Protein AF-A0A7S4CNY7-F1 (afdb_monomer)

Foldseek 3Di:
DPLVVVLVVLVVVLVVLVVVLVVLVVVLVVLVVVLVVLVVVLVVLVVVLVVLVVVLVVLVVVLVVLVVVLVVLVVVLVVLVVVLVVLVVVLVVLVVVLVVLVVVLVVLVVVCVPDPPNPVSVVVNVVSVVVNVVSVVVNVVSVVVNVVSVVVSVVSVVSVVVSVVSVVVSVVSVVVSVVSVVVSVVSVVVSVVSVVVSVVSVVVSVVSVVVSVVSVVVSVVSVVVVVVVVVVVVVVVVVVD

Secondary structure (DSSP, 8-state):
-HHHHHHHHHHHHHHHHHHHHHHHHHHHHHHHHHHHHHHHHHHHHHHHHHHHHHHHHHHHHHHHHHHHHHHHHHHHHHHHHHHHHHHHHHHHHHHHHHHHHHHHHHHHHHHHTT-S-HHHHHHHHHHHHHHHHHHHHHHHHHHHHHHHHHHHHHHHHHHHHHHHHHHHHHHHHHHHHHHHHHHHHHHHHHHHHHHHHHHHHHHHHHHHHHHHHHHHHHHHHHHHHHHHHHHHHHHHHHHT-

Sequence (241 aa):
SGVGAQIDHQEKRMSELQDALMQQRTAHARNQQRSLELEEERDGLRGEVEALQQELAHQHSGACRQQERCAALEVEAAELQRQREQAVAEMQVLEQELAQAQERVQDLEGLVEVSAQGDEHELAMVELQNDLEQVQDQLRFSCTALTEMEHKMVALTVERDELAAAEEARRALEVKLKAQQEELQVLRGGAEQQEAAASADRQRLEDAEAELAELRVAVKQHQQQAQLLEGERDRATAEMR

pLDDT: mean 86.2, std 6.64, range [58.19, 94.12]

Organism: NCBI:txid73025

Structure (mmCIF, N/CA/C/O backbone):
data_AF-A0A7S4CNY7-F1
#
_entry.id   AF-A0A7S4CNY7-F1
#
loop_
_atom_site.group_PDB
_atom_site.id
_atom_site.type_symbol
_atom_site.label_atom_id
_atom_site.label_alt_id
_atom_site.label_comp_id
_atom_site.label_asym_id
_atom_site.label_entity_id
_atom_site.label_seq_id
_atom_site.pdbx_PDB_ins_code
_atom_site.Cartn_x
_atom_site.Cartn_y
_atom_site.Cartn_z
_atom_site.occupancy
_atom_site.B_iso_or_equiv
_atom_site.auth_seq_id
_atom_site.auth_comp_id
_atom_site.auth_asym_id
_atom_site.auth_atom_id
_atom_site.pdbx_PDB_model_num
ATOM 1 N N . SER A 1 1 ? 48.334 10.843 -64.109 1.00 58.31 1 SER A N 1
ATOM 2 C CA . SER A 1 1 ? 48.501 11.342 -62.725 1.00 58.31 1 SER A CA 1
ATOM 3 C C . SER A 1 1 ? 47.193 11.450 -61.934 1.00 58.31 1 SER A C 1
ATOM 5 O O . SER A 1 1 ? 47.275 11.418 -60.719 1.00 58.31 1 SER A O 1
ATOM 7 N N . GLY A 1 2 ? 46.001 11.523 -62.552 1.00 71.62 2 GLY A N 1
ATOM 8 C CA . GLY A 1 2 ? 44.729 11.658 -61.811 1.00 71.62 2 GLY A CA 1
ATOM 9 C C . GLY A 1 2 ? 44.209 10.401 -61.087 1.00 71.62 2 GLY A C 1
ATOM 10 O O . GLY A 1 2 ? 43.675 10.526 -59.994 1.00 71.62 2 GLY A O 1
ATOM 11 N N . VAL A 1 3 ? 44.402 9.198 -61.650 1.00 74.50 3 VAL A N 1
ATOM 12 C CA . VAL A 1 3 ? 43.811 7.949 -61.111 1.00 74.50 3 VAL A CA 1
ATOM 13 C C . VAL A 1 3 ? 44.464 7.498 -59.794 1.00 74.50 3 VAL A C 1
ATOM 15 O O . VAL A 1 3 ? 43.762 7.080 -58.883 1.00 74.50 3 VAL A O 1
ATOM 18 N N . GLY A 1 4 ? 45.787 7.650 -59.644 1.00 79.12 4 GLY A N 1
ATOM 19 C CA . GLY A 1 4 ? 46.490 7.296 -58.399 1.00 79.12 4 GLY A CA 1
ATOM 20 C C . GLY A 1 4 ? 46.042 8.139 -57.201 1.00 79.12 4 GLY A C 1
ATOM 21 O O . GLY A 1 4 ? 45.694 7.595 -56.163 1.00 79.12 4 GLY A O 1
ATOM 22 N N . ALA A 1 5 ? 45.911 9.458 -57.384 1.00 82.88 5 ALA A N 1
ATOM 23 C CA . ALA A 1 5 ? 45.419 10.351 -56.333 1.00 82.88 5 ALA A CA 1
ATOM 24 C C . ALA A 1 5 ? 43.958 10.061 -55.926 1.00 82.88 5 ALA A C 1
ATOM 26 O O . ALA A 1 5 ? 43.577 10.305 -54.783 1.00 82.88 5 ALA A O 1
ATOM 27 N N . GLN A 1 6 ? 43.135 9.544 -56.848 1.00 82.19 6 GLN A N 1
ATOM 28 C CA . GLN A 1 6 ? 41.764 9.116 -56.551 1.00 82.19 6 GLN A CA 1
ATOM 29 C C . GLN A 1 6 ? 41.728 7.815 -55.739 1.00 82.19 6 GLN A C 1
ATOM 31 O O . GLN A 1 6 ? 40.935 7.728 -54.803 1.00 82.19 6 GLN A O 1
ATOM 36 N N . ILE A 1 7 ? 42.595 6.846 -56.056 1.00 84.38 7 ILE A N 1
ATOM 37 C CA . ILE A 1 7 ? 42.735 5.599 -55.289 1.00 84.38 7 ILE A CA 1
ATOM 38 C C . ILE A 1 7 ? 43.213 5.911 -53.865 1.00 84.38 7 ILE A C 1
ATOM 40 O O . ILE A 1 7 ? 42.540 5.520 -52.916 1.00 84.38 7 ILE A O 1
ATOM 44 N N . ASP A 1 8 ? 44.274 6.710 -53.705 1.00 87.06 8 ASP A N 1
ATOM 45 C CA . ASP A 1 8 ? 44.810 7.086 -52.386 1.00 87.06 8 ASP A CA 1
ATOM 46 C C . ASP A 1 8 ? 43.761 7.812 -51.521 1.00 87.06 8 ASP A C 1
ATOM 48 O O . ASP A 1 8 ? 43.638 7.579 -50.315 1.00 87.06 8 ASP A O 1
ATOM 52 N N . HIS A 1 9 ? 42.960 8.692 -52.135 1.00 88.62 9 HIS A N 1
ATOM 53 C CA . HIS A 1 9 ? 41.878 9.391 -51.443 1.00 88.62 9 HIS A CA 1
ATOM 54 C C . HIS A 1 9 ? 40.759 8.437 -50.997 1.00 88.62 9 HIS A C 1
ATOM 56 O O . HIS A 1 9 ? 40.268 8.548 -49.870 1.00 88.62 9 HIS A O 1
ATOM 62 N N . GLN A 1 10 ? 40.363 7.491 -51.853 1.00 86.50 10 GLN A N 1
ATOM 63 C CA . GLN A 1 10 ? 39.346 6.493 -51.521 1.00 86.50 10 GLN A CA 1
ATOM 64 C C . GLN A 1 10 ? 39.837 5.496 -50.463 1.00 86.50 10 GLN A C 1
ATOM 66 O O . GLN A 1 10 ? 39.070 5.141 -49.572 1.00 86.50 10 GLN A O 1
ATOM 71 N N . GLU A 1 11 ? 41.105 5.084 -50.499 1.00 88.50 11 GLU A N 1
ATOM 72 C CA . GLU A 1 11 ? 41.715 4.213 -49.486 1.00 88.50 11 GLU A CA 1
ATOM 73 C C . GLU A 1 11 ? 41.791 4.889 -48.117 1.00 88.50 11 GLU A C 1
ATOM 75 O O . GLU A 1 11 ? 41.423 4.280 -47.109 1.00 88.50 11 GLU A O 1
ATOM 80 N N . LYS A 1 12 ? 42.153 6.176 -48.078 1.00 91.38 12 LYS A N 1
ATOM 81 C CA . LYS A 1 12 ? 42.104 6.966 -46.845 1.00 91.38 12 LYS A CA 1
ATOM 82 C C . LYS A 1 12 ? 40.680 7.059 -46.286 1.00 91.38 12 LYS A C 1
ATOM 84 O O . LYS A 1 12 ? 40.478 6.788 -45.104 1.00 91.38 12 LYS A O 1
ATOM 89 N N . ARG A 1 13 ? 39.690 7.361 -47.135 1.00 90.94 13 ARG A N 1
ATOM 90 C CA . ARG A 1 13 ? 38.271 7.405 -46.735 1.00 90.94 13 ARG A CA 1
ATOM 91 C C . ARG A 1 13 ? 37.773 6.043 -46.239 1.00 90.94 13 ARG A C 1
ATOM 93 O O . ARG A 1 13 ? 37.048 5.990 -45.254 1.00 90.94 13 ARG A O 1
ATOM 100 N N . MET A 1 14 ? 38.184 4.939 -46.869 1.00 89.50 14 MET A N 1
ATOM 101 C CA . MET A 1 14 ? 37.864 3.588 -46.391 1.00 89.50 14 MET A CA 1
ATOM 102 C C . MET A 1 14 ? 38.467 3.303 -45.013 1.00 89.50 14 MET A C 1
ATOM 104 O O . MET A 1 14 ? 37.794 2.677 -44.201 1.00 89.50 14 MET A O 1
ATOM 108 N N . SER A 1 15 ? 39.703 3.733 -44.741 1.00 91.62 15 SER A N 1
ATOM 109 C CA . SER A 1 15 ? 40.330 3.564 -43.421 1.00 91.62 15 SER A CA 1
ATOM 110 C C . SER A 1 15 ? 39.585 4.354 -42.344 1.00 91.62 15 SER A C 1
ATOM 112 O O . SER A 1 15 ? 39.240 3.797 -41.308 1.00 91.62 15 SER A O 1
ATOM 114 N N . GLU A 1 16 ? 39.275 5.625 -42.613 1.00 91.12 16 GLU A N 1
ATOM 115 C CA . GLU A 1 16 ? 38.519 6.486 -41.692 1.00 91.12 16 GLU A CA 1
ATOM 116 C C . GLU A 1 16 ? 37.118 5.916 -41.410 1.00 91.12 16 GLU A C 1
ATOM 118 O O . GLU A 1 16 ? 36.673 5.889 -40.261 1.00 91.12 16 GLU A O 1
ATOM 123 N N . LEU A 1 17 ? 36.445 5.384 -42.438 1.00 90.62 17 LEU A N 1
ATOM 124 C CA . LEU A 1 17 ? 35.164 4.695 -42.280 1.00 90.62 17 LEU A CA 1
ATOM 125 C C . LEU A 1 17 ? 35.296 3.390 -41.490 1.00 90.62 17 LEU A C 1
ATOM 127 O O . LEU A 1 17 ? 34.437 3.118 -40.662 1.00 90.62 17 LEU A O 1
ATOM 131 N N . GLN A 1 18 ? 36.350 2.591 -41.690 1.00 91.12 18 GLN A N 1
ATOM 132 C CA . GLN A 1 18 ? 36.574 1.363 -40.910 1.00 91.12 18 GLN A CA 1
ATOM 133 C C . GLN A 1 18 ? 36.750 1.660 -39.418 1.00 91.12 18 GLN A C 1
ATOM 135 O O . GLN A 1 18 ? 36.143 0.977 -38.588 1.00 91.12 18 GLN A O 1
ATOM 140 N N . ASP A 1 19 ? 37.516 2.698 -39.082 1.00 91.75 19 ASP A N 1
ATOM 141 C CA . ASP A 1 19 ? 37.715 3.132 -37.698 1.00 91.75 19 ASP A CA 1
ATOM 142 C C . ASP A 1 19 ? 36.402 3.631 -37.078 1.00 91.75 19 ASP A C 1
ATOM 144 O O . ASP A 1 19 ? 36.038 3.225 -35.969 1.00 91.75 19 ASP A O 1
ATOM 148 N N . ALA A 1 20 ? 35.640 4.451 -37.811 1.00 88.12 20 ALA A N 1
ATOM 149 C CA . ALA A 1 20 ? 34.328 4.928 -37.373 1.00 88.12 20 ALA A CA 1
ATOM 150 C C . ALA A 1 20 ? 33.336 3.771 -37.147 1.00 88.12 20 ALA A C 1
ATOM 152 O O . ALA A 1 20 ? 32.597 3.761 -36.161 1.00 88.12 20 ALA A O 1
ATOM 153 N N . LEU A 1 21 ? 33.358 2.758 -38.015 1.00 90.75 21 LEU A N 1
ATOM 154 C CA . LEU A 1 21 ? 32.489 1.582 -37.939 1.00 90.75 21 LEU A CA 1
ATOM 155 C C . LEU A 1 21 ? 32.853 0.687 -36.748 1.00 90.75 21 LEU A C 1
ATOM 157 O O . LEU A 1 21 ? 31.974 0.174 -36.057 1.00 90.75 21 LEU A O 1
ATOM 161 N N . MET A 1 22 ? 34.145 0.545 -36.441 1.00 92.00 22 MET A N 1
ATOM 162 C CA . MET A 1 22 ? 34.606 -0.154 -35.239 1.00 92.00 22 MET A CA 1
ATOM 163 C C . MET A 1 22 ? 34.161 0.566 -33.956 1.00 92.00 22 MET A C 1
ATOM 165 O O . MET A 1 22 ? 33.689 -0.078 -33.010 1.00 92.00 22 MET A O 1
ATOM 169 N N . GLN A 1 23 ? 34.266 1.897 -33.925 1.00 89.94 23 GLN A N 1
ATOM 170 C CA . GLN A 1 23 ? 33.795 2.710 -32.800 1.00 89.94 23 GLN A CA 1
ATOM 171 C C . GLN A 1 23 ? 32.276 2.591 -32.617 1.00 89.94 23 GLN A C 1
ATOM 173 O O . GLN A 1 23 ? 31.817 2.333 -31.503 1.00 89.94 23 GLN A O 1
ATOM 178 N N . GLN A 1 24 ? 31.507 2.683 -33.706 1.00 88.38 24 GLN A N 1
ATOM 179 C CA . GLN A 1 24 ? 30.053 2.489 -33.715 1.00 88.38 24 GLN A CA 1
ATOM 180 C C . GLN A 1 24 ? 29.650 1.089 -33.225 1.00 88.38 24 GLN A C 1
ATOM 182 O O . GLN A 1 24 ? 28.784 0.974 -32.363 1.00 88.38 24 GLN A O 1
ATOM 187 N N . ARG A 1 25 ? 30.320 0.016 -33.674 1.00 90.12 25 ARG A N 1
ATOM 188 C CA . ARG A 1 25 ? 30.052 -1.357 -33.193 1.00 90.12 25 ARG A CA 1
ATOM 189 C C . ARG A 1 25 ? 30.297 -1.505 -31.694 1.00 90.12 25 ARG A C 1
ATOM 191 O O . ARG A 1 25 ? 29.523 -2.158 -31.000 1.00 90.12 25 ARG A O 1
ATOM 198 N N . THR A 1 26 ? 31.356 -0.876 -31.190 1.00 90.88 26 THR A N 1
ATOM 199 C CA . THR A 1 26 ? 31.678 -0.889 -29.757 1.00 90.88 26 THR A CA 1
ATOM 200 C C . THR A 1 26 ? 30.624 -0.133 -28.947 1.00 90.88 26 THR A C 1
ATOM 202 O O . THR A 1 26 ? 30.212 -0.600 -27.886 1.00 90.88 26 THR A O 1
ATOM 205 N N . ALA A 1 27 ? 30.159 1.017 -29.444 1.00 86.44 27 ALA A N 1
ATOM 206 C CA . ALA A 1 27 ? 29.073 1.771 -28.824 1.00 86.44 27 ALA A CA 1
ATOM 207 C C . ALA A 1 27 ? 27.754 0.979 -28.834 1.00 86.44 27 ALA A C 1
ATOM 209 O O . ALA A 1 27 ? 27.105 0.868 -27.797 1.00 86.44 27 ALA A O 1
ATOM 210 N N . HIS A 1 28 ? 27.415 0.341 -29.958 1.00 85.81 28 HIS A N 1
ATOM 211 C CA . HIS A 1 28 ? 26.221 -0.491 -30.081 1.00 85.81 28 HIS A CA 1
ATOM 212 C C . HIS A 1 28 ? 26.232 -1.671 -29.100 1.00 85.81 28 HIS A C 1
ATOM 214 O O . HIS A 1 28 ? 25.239 -1.903 -28.417 1.00 85.81 28 HIS A O 1
ATOM 220 N N . ALA A 1 29 ? 27.363 -2.370 -28.958 1.00 88.25 29 ALA A N 1
ATOM 221 C CA . ALA A 1 29 ? 27.502 -3.462 -27.995 1.00 88.25 29 ALA A CA 1
ATOM 222 C C . ALA A 1 29 ? 27.303 -2.992 -26.541 1.00 88.25 29 ALA A C 1
ATOM 224 O O . ALA A 1 29 ? 26.617 -3.655 -25.766 1.00 88.25 29 ALA A O 1
ATOM 225 N N . ARG A 1 30 ? 27.843 -1.819 -26.175 1.00 89.31 30 ARG A N 1
ATOM 226 C CA . ARG A 1 30 ? 27.610 -1.215 -24.849 1.00 89.31 30 ARG A CA 1
ATOM 227 C C . ARG A 1 30 ? 26.139 -0.860 -24.641 1.00 89.31 30 ARG A C 1
ATOM 229 O O . ARG A 1 30 ? 25.598 -1.121 -23.571 1.00 89.31 30 ARG A O 1
ATOM 236 N N . ASN A 1 31 ? 25.491 -0.299 -25.661 1.00 85.25 31 ASN A N 1
ATOM 237 C CA . ASN A 1 31 ? 24.080 0.069 -25.591 1.00 85.25 31 ASN A CA 1
ATOM 238 C C . ASN A 1 31 ? 23.170 -1.158 -25.455 1.00 85.25 31 ASN A C 1
ATOM 240 O O . ASN A 1 31 ? 22.225 -1.110 -24.671 1.00 85.25 31 ASN A O 1
ATOM 244 N N . GLN A 1 32 ? 23.484 -2.254 -26.151 1.00 86.44 32 GLN A N 1
ATOM 245 C CA . GLN A 1 32 ? 22.790 -3.537 -26.005 1.00 86.44 32 GLN A CA 1
ATOM 246 C C . GLN A 1 32 ? 22.945 -4.115 -24.598 1.00 86.44 32 GLN A C 1
ATOM 248 O O . GLN A 1 32 ? 21.954 -4.514 -23.997 1.00 86.44 32 GLN A O 1
ATOM 253 N N . GLN A 1 33 ? 24.165 -4.123 -24.053 1.00 90.12 33 GLN A N 1
ATOM 254 C CA . GLN A 1 33 ? 24.398 -4.600 -22.691 1.00 90.12 33 GLN A CA 1
ATOM 255 C C . GLN A 1 33 ? 23.593 -3.782 -21.673 1.00 90.12 33 GLN A C 1
ATOM 257 O O . GLN A 1 33 ? 22.915 -4.355 -20.826 1.00 90.12 33 GLN A O 1
ATOM 262 N N . ARG A 1 34 ? 23.593 -2.448 -21.802 1.00 87.69 34 ARG A N 1
ATOM 263 C CA . ARG A 1 34 ? 22.807 -1.578 -20.921 1.00 87.69 34 ARG A CA 1
ATOM 264 C C . ARG A 1 34 ? 21.300 -1.817 -21.045 1.00 87.69 34 ARG A C 1
ATOM 266 O O . ARG A 1 34 ? 20.591 -1.701 -20.054 1.00 87.69 34 ARG A O 1
ATOM 273 N N . SER A 1 35 ? 20.812 -2.149 -22.241 1.00 85.12 35 SER A N 1
ATOM 274 C CA . SER A 1 35 ? 19.405 -2.508 -22.456 1.00 85.12 35 SER A CA 1
ATOM 275 C C . SER A 1 35 ? 19.019 -3.767 -21.682 1.00 85.12 35 SER A C 1
ATOM 277 O O . SER A 1 35 ? 17.973 -3.775 -21.045 1.00 85.12 35 SER A O 1
ATOM 279 N N . LEU A 1 36 ? 19.872 -4.796 -21.693 1.00 88.88 36 LEU A N 1
ATOM 280 C CA . LEU A 1 36 ? 19.637 -6.034 -20.942 1.00 88.88 36 LEU A CA 1
ATOM 281 C C . LEU A 1 36 ? 19.627 -5.782 -19.427 1.00 88.88 36 LEU A C 1
ATOM 283 O O . LEU A 1 36 ? 18.734 -6.257 -18.739 1.00 88.88 36 LEU A O 1
ATOM 287 N N . GLU A 1 37 ? 20.567 -4.979 -18.916 1.00 90.00 37 GLU A N 1
ATOM 288 C CA . GLU A 1 37 ? 20.600 -4.592 -17.494 1.00 90.00 37 GLU A CA 1
ATOM 289 C C . GLU A 1 37 ? 19.307 -3.872 -17.068 1.00 90.00 37 GLU A C 1
ATOM 291 O O . GLU A 1 37 ? 18.726 -4.188 -16.033 1.00 90.00 37 GLU A O 1
ATOM 296 N N . LEU A 1 38 ? 18.818 -2.933 -17.887 1.00 85.12 38 LEU A N 1
ATOM 297 C CA . LEU A 1 38 ? 17.567 -2.214 -17.619 1.00 85.12 38 LEU A CA 1
ATOM 298 C C . LEU A 1 38 ? 16.332 -3.126 -17.695 1.00 85.12 38 LEU A C 1
ATOM 300 O O . LEU A 1 38 ? 15.357 -2.891 -16.983 1.00 85.12 38 LEU A O 1
ATOM 304 N N . GLU A 1 39 ? 16.344 -4.146 -18.556 1.00 88.06 39 GLU A N 1
ATOM 305 C CA . GLU A 1 39 ? 15.277 -5.151 -18.618 1.00 88.06 39 GLU A CA 1
ATOM 306 C C . GLU A 1 39 ? 15.238 -6.008 -17.353 1.00 88.06 39 GLU A C 1
ATOM 308 O O . GLU A 1 39 ? 14.157 -6.199 -16.796 1.00 88.06 39 GLU A O 1
ATOM 313 N N . GLU A 1 40 ? 16.395 -6.459 -16.864 1.00 91.06 40 GLU A N 1
ATOM 314 C CA . GLU A 1 40 ? 16.496 -7.205 -15.606 1.00 91.06 40 GLU A CA 1
ATOM 315 C C . GLU A 1 40 ? 16.024 -6.362 -14.409 1.00 91.06 40 GLU A C 1
ATOM 317 O O . GLU A 1 40 ? 15.212 -6.833 -13.609 1.00 91.06 40 GLU A O 1
ATOM 322 N N . GLU A 1 41 ? 16.461 -5.099 -14.314 1.00 91.25 41 GLU A N 1
ATOM 323 C CA . GLU A 1 41 ? 16.005 -4.155 -13.280 1.00 91.25 41 GLU A CA 1
ATOM 324 C C . GLU A 1 41 ? 14.481 -3.938 -13.348 1.00 91.25 41 GLU A C 1
ATOM 326 O O . GLU A 1 41 ? 13.785 -4.012 -12.331 1.00 91.25 41 GLU A O 1
ATOM 331 N N . ARG A 1 42 ? 13.930 -3.729 -14.552 1.00 86.69 42 ARG A N 1
ATOM 332 C CA . ARG A 1 42 ? 12.486 -3.547 -14.769 1.00 86.69 42 ARG A CA 1
ATOM 333 C C . ARG A 1 42 ? 11.688 -4.781 -14.359 1.00 86.69 42 ARG A C 1
ATOM 335 O O . ARG A 1 42 ? 10.625 -4.642 -13.754 1.00 86.69 42 ARG A O 1
ATOM 342 N N . ASP A 1 43 ? 12.150 -5.970 -14.726 1.00 91.62 43 ASP A N 1
ATOM 343 C CA . ASP A 1 43 ? 11.444 -7.215 -14.437 1.00 91.62 43 ASP A CA 1
ATOM 344 C C . ASP A 1 43 ? 11.481 -7.528 -12.930 1.00 91.62 43 ASP A C 1
ATOM 346 O O . ASP A 1 43 ? 10.458 -7.926 -12.365 1.00 91.62 43 ASP A O 1
ATOM 350 N N . GLY A 1 44 ? 12.604 -7.244 -12.258 1.00 92.44 44 GLY A N 1
ATOM 351 C CA . GLY A 1 44 ? 12.720 -7.318 -10.799 1.00 92.44 44 GLY A CA 1
ATOM 352 C C . GLY A 1 44 ? 11.733 -6.390 -10.088 1.00 92.44 44 GLY A C 1
ATOM 353 O O . GLY A 1 44 ? 10.915 -6.844 -9.286 1.00 92.44 44 GLY A O 1
ATOM 354 N N . LEU A 1 45 ? 11.728 -5.106 -10.452 1.00 88.19 45 LEU A N 1
ATOM 355 C CA . LEU A 1 45 ? 10.812 -4.122 -9.873 1.00 88.19 45 LEU A CA 1
ATOM 356 C C . LEU A 1 45 ? 9.340 -4.402 -10.191 1.00 88.19 45 LEU A C 1
ATOM 358 O O . LEU A 1 45 ? 8.466 -4.163 -9.357 1.00 88.19 45 LEU A O 1
ATOM 362 N N . ARG A 1 46 ? 9.033 -4.937 -11.378 1.00 91.88 46 ARG A N 1
ATOM 363 C CA . ARG A 1 46 ? 7.676 -5.395 -11.701 1.00 91.88 46 ARG A CA 1
ATOM 364 C C . ARG A 1 46 ? 7.241 -6.488 -10.724 1.00 91.88 46 ARG A C 1
ATOM 366 O O . ARG A 1 46 ? 6.124 -6.414 -10.218 1.00 91.88 46 ARG A O 1
ATOM 373 N N . GLY A 1 47 ? 8.114 -7.454 -10.440 1.00 93.44 47 GLY A N 1
ATOM 374 C CA . GLY A 1 47 ? 7.855 -8.494 -9.445 1.00 93.44 47 GLY A CA 1
ATOM 375 C C . GLY A 1 47 ? 7.605 -7.921 -8.046 1.00 93.44 47 GLY A C 1
ATOM 376 O O . GLY A 1 47 ? 6.654 -8.325 -7.378 1.00 93.44 47 GLY A O 1
ATOM 377 N N . GLU A 1 48 ? 8.397 -6.932 -7.622 1.00 91.06 48 GLU A N 1
ATOM 378 C CA . GLU A 1 48 ? 8.188 -6.233 -6.345 1.00 91.06 48 GLU A CA 1
ATOM 379 C C . GLU A 1 48 ? 6.847 -5.489 -6.299 1.00 91.06 48 GLU A C 1
ATOM 381 O O . GLU A 1 48 ? 6.127 -5.568 -5.302 1.00 91.06 48 GLU A O 1
ATOM 386 N N . VAL A 1 49 ? 6.467 -4.805 -7.382 1.00 91.19 49 VAL A N 1
ATOM 387 C CA . VAL A 1 49 ? 5.172 -4.118 -7.483 1.00 91.19 49 VAL A CA 1
ATOM 388 C C . VAL A 1 49 ? 4.009 -5.102 -7.447 1.00 91.19 49 VAL A C 1
ATOM 390 O O . VAL A 1 49 ? 3.028 -4.842 -6.753 1.00 91.19 49 VAL A O 1
ATOM 393 N N . GLU A 1 50 ? 4.103 -6.234 -8.143 1.00 93.12 50 GLU A N 1
ATOM 394 C CA . GLU A 1 50 ? 3.081 -7.285 -8.097 1.00 93.12 50 GLU A CA 1
ATOM 395 C C . GLU A 1 50 ? 2.938 -7.864 -6.681 1.00 93.12 50 GLU A C 1
ATOM 397 O O . GLU A 1 50 ? 1.816 -8.021 -6.191 1.00 93.12 50 GLU A O 1
ATOM 402 N N . ALA A 1 51 ? 4.053 -8.113 -5.988 1.00 92.81 51 ALA A N 1
ATOM 403 C CA . ALA A 1 51 ? 4.046 -8.577 -4.603 1.00 92.81 51 ALA A CA 1
ATOM 404 C C . ALA A 1 51 ? 3.410 -7.544 -3.656 1.00 92.81 51 ALA A C 1
ATOM 406 O O . ALA A 1 51 ? 2.515 -7.885 -2.880 1.00 92.81 51 ALA A O 1
ATOM 407 N N . LEU A 1 52 ? 3.796 -6.268 -3.768 1.00 88.81 52 LEU A N 1
ATOM 408 C CA . LEU A 1 52 ? 3.215 -5.180 -2.979 1.00 88.81 52 LEU A CA 1
ATOM 409 C C . LEU A 1 52 ? 1.723 -4.990 -3.271 1.00 88.81 52 LEU A C 1
ATOM 411 O O . LEU A 1 52 ? 0.956 -4.733 -2.350 1.00 88.81 52 LEU A O 1
ATOM 415 N N . GLN A 1 53 ? 1.277 -5.139 -4.521 1.00 91.06 53 GLN A N 1
ATOM 416 C CA . GLN A 1 53 ? -0.145 -5.078 -4.876 1.00 91.06 53 GLN A CA 1
ATOM 417 C C . GLN A 1 53 ? -0.944 -6.223 -4.251 1.00 91.06 53 GLN A C 1
ATOM 419 O O . GLN A 1 53 ? -2.054 -5.996 -3.768 1.00 91.06 53 GLN A O 1
ATOM 424 N N . GLN A 1 54 ? -0.394 -7.440 -4.238 1.00 92.81 54 GLN A N 1
ATOM 425 C CA . GLN A 1 54 ? -1.024 -8.586 -3.581 1.00 92.81 54 GLN A CA 1
ATOM 426 C C . GLN A 1 54 ? -1.114 -8.379 -2.068 1.00 92.81 54 GLN A C 1
ATOM 428 O O . GLN A 1 54 ? -2.176 -8.596 -1.480 1.00 92.81 54 GLN A O 1
ATOM 433 N N . GLU A 1 55 ? -0.033 -7.907 -1.445 1.00 90.62 55 GLU A N 1
ATOM 434 C CA . GLU A 1 55 ? -0.013 -7.587 -0.020 1.00 90.62 55 GLU A CA 1
ATOM 435 C C . GLU A 1 55 ? -1.013 -6.471 0.307 1.00 90.62 55 GLU A C 1
ATOM 437 O O . GLU A 1 55 ? -1.805 -6.604 1.239 1.00 90.62 55 GLU A O 1
ATOM 442 N N . LEU A 1 56 ? -1.073 -5.417 -0.511 1.00 86.75 56 LEU A N 1
ATOM 443 C CA . LEU A 1 56 ? -2.031 -4.326 -0.351 1.00 86.75 56 LEU A CA 1
ATOM 444 C C . LEU A 1 56 ? -3.479 -4.804 -0.493 1.00 86.75 56 LEU A C 1
ATOM 446 O O . LEU A 1 56 ? -4.334 -4.398 0.288 1.00 86.75 56 LEU A O 1
ATOM 450 N N . ALA A 1 57 ? -3.768 -5.672 -1.464 1.00 88.12 57 ALA A N 1
ATOM 451 C CA . ALA A 1 57 ? -5.099 -6.242 -1.652 1.00 88.12 57 ALA A CA 1
ATOM 452 C C . ALA A 1 57 ? -5.509 -7.100 -0.447 1.00 88.12 57 ALA A C 1
ATOM 454 O O . ALA A 1 57 ? -6.641 -6.997 0.037 1.00 88.12 57 ALA A O 1
ATOM 455 N N . HIS A 1 58 ? -4.575 -7.896 0.080 1.00 88.12 58 HIS A N 1
ATOM 456 C CA . HIS A 1 58 ? -4.790 -8.664 1.299 1.00 88.12 58 HIS A CA 1
ATOM 457 C C . HIS A 1 58 ? -5.085 -7.739 2.488 1.00 88.12 58 HIS A C 1
ATOM 459 O O . HIS A 1 58 ? -6.118 -7.893 3.143 1.00 88.12 58 HIS A O 1
ATOM 465 N N . GLN A 1 59 ? -4.258 -6.711 2.693 1.00 83.00 59 GLN A N 1
ATOM 466 C CA . GLN A 1 59 ? -4.434 -5.706 3.744 1.00 83.00 59 GLN A CA 1
ATOM 467 C C . GLN A 1 59 ? -5.730 -4.905 3.587 1.00 83.00 59 GLN A C 1
ATOM 469 O O . GLN A 1 59 ? -6.384 -4.608 4.577 1.00 83.00 59 GLN A O 1
ATOM 474 N N . HIS A 1 60 ? -6.156 -4.580 2.366 1.00 82.31 60 HIS A N 1
ATOM 475 C CA . HIS A 1 60 ? -7.408 -3.864 2.121 1.00 82.31 60 HIS A CA 1
ATOM 476 C C . HIS A 1 60 ? -8.627 -4.723 2.473 1.00 82.31 60 HIS A C 1
ATOM 478 O O . HIS A 1 60 ? -9.547 -4.256 3.140 1.00 82.31 60 HIS A O 1
ATOM 484 N N . SER A 1 61 ? -8.604 -6.007 2.099 1.00 83.56 61 SER A N 1
ATOM 485 C CA . SER A 1 61 ? -9.647 -6.953 2.505 1.00 83.56 61 SER A CA 1
ATOM 486 C C . SER A 1 61 ? -9.698 -7.143 4.028 1.00 83.56 61 SER A C 1
ATOM 488 O O . SER A 1 61 ? -10.784 -7.269 4.596 1.00 83.56 61 SER A O 1
ATOM 490 N N . GLY A 1 62 ? -8.535 -7.107 4.692 1.00 79.62 62 GLY A N 1
ATOM 491 C CA . GLY A 1 62 ? -8.418 -7.079 6.148 1.00 79.62 62 GLY A CA 1
ATOM 492 C C . GLY A 1 62 ? -8.995 -5.796 6.747 1.00 79.62 62 GLY A C 1
ATOM 493 O O . GLY A 1 62 ? -9.822 -5.872 7.650 1.00 79.62 62 GLY A O 1
ATOM 494 N N . ALA A 1 63 ? -8.652 -4.638 6.179 1.00 78.19 63 ALA A N 1
ATOM 495 C CA . ALA A 1 63 ? -9.101 -3.323 6.622 1.00 78.19 63 ALA A CA 1
ATOM 496 C C . ALA A 1 63 ? -10.623 -3.159 6.542 1.00 78.19 63 ALA A C 1
ATOM 498 O O . ALA A 1 63 ? -11.206 -2.625 7.475 1.00 78.19 63 ALA A O 1
ATOM 499 N N . CYS A 1 64 ? -11.293 -3.662 5.496 1.00 79.94 64 CYS A N 1
ATOM 500 C CA . CYS A 1 64 ? -12.761 -3.635 5.438 1.00 79.94 64 CYS A CA 1
ATOM 501 C C . CYS A 1 64 ? -13.392 -4.398 6.612 1.00 79.94 64 CYS A C 1
ATOM 503 O O . CYS A 1 64 ? -14.274 -3.874 7.288 1.00 79.94 64 CYS A O 1
ATOM 505 N N . ARG A 1 65 ? -12.897 -5.608 6.906 1.00 80.50 65 ARG A N 1
ATOM 506 C CA . ARG A 1 65 ? -13.378 -6.407 8.048 1.00 80.50 65 ARG A CA 1
ATOM 507 C C . ARG A 1 65 ? -13.047 -5.743 9.382 1.00 80.50 65 ARG A C 1
ATOM 509 O O . ARG A 1 65 ? -13.836 -5.799 10.318 1.00 80.50 65 ARG A O 1
ATOM 516 N N . GLN A 1 66 ? -11.874 -5.124 9.476 1.00 77.25 66 GLN A N 1
ATOM 517 C CA . GLN A 1 66 ? -11.444 -4.400 10.666 1.00 77.25 66 GLN A CA 1
ATOM 518 C C . GLN A 1 66 ? -12.245 -3.118 10.890 1.00 77.25 66 GLN A C 1
ATOM 520 O O . GLN A 1 66 ? -12.569 -2.826 12.030 1.00 77.25 66 GLN A O 1
ATOM 525 N N . GLN A 1 67 ? -12.647 -2.407 9.839 1.00 81.19 67 GLN A N 1
ATOM 526 C CA . GLN A 1 67 ? -13.504 -1.229 9.942 1.00 81.19 67 GLN A CA 1
ATOM 527 C C . GLN A 1 67 ? -14.909 -1.592 10.443 1.00 81.19 67 GLN A C 1
ATOM 529 O O . GLN A 1 67 ? -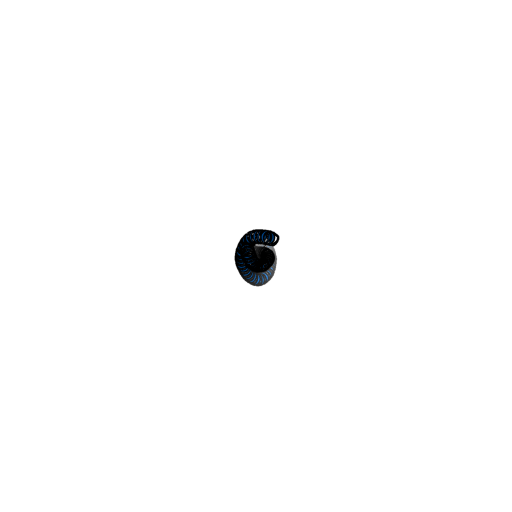15.447 -0.914 11.316 1.00 81.19 67 GLN A O 1
ATOM 534 N N . GLU A 1 68 ? -15.488 -2.681 9.929 1.00 83.19 68 GLU A N 1
ATOM 535 C CA . GLU A 1 68 ? -16.750 -3.229 10.444 1.00 83.19 68 GLU A CA 1
ATOM 536 C C . GLU A 1 68 ? -16.623 -3.614 11.925 1.00 83.19 68 GLU A C 1
ATOM 538 O O . GLU A 1 68 ? -17.511 -3.318 12.726 1.00 83.19 68 GLU A O 1
ATOM 543 N N . ARG A 1 69 ? -15.485 -4.212 12.301 1.00 82.62 69 ARG A N 1
ATOM 544 C CA . ARG A 1 69 ? -15.168 -4.559 13.688 1.00 82.62 69 ARG A CA 1
ATOM 545 C C . ARG A 1 69 ? -15.025 -3.311 14.566 1.00 82.62 69 ARG A C 1
ATOM 547 O O . ARG A 1 69 ? -15.690 -3.261 15.588 1.00 82.62 69 ARG A O 1
ATOM 554 N N . CYS A 1 70 ? -14.280 -2.280 14.155 1.00 78.50 70 CYS A N 1
ATOM 555 C CA . CYS A 1 70 ? -14.180 -0.998 14.872 1.00 78.50 70 CYS A CA 1
ATOM 556 C C . CYS A 1 70 ? -15.553 -0.408 15.179 1.00 78.50 70 CYS A C 1
ATOM 558 O O . CYS A 1 70 ? -15.828 -0.069 16.324 1.00 78.50 70 CYS A O 1
ATOM 560 N N . ALA A 1 71 ? -16.422 -0.319 14.169 1.00 82.31 71 ALA A N 1
ATOM 561 C CA . ALA A 1 71 ? -17.754 0.245 14.345 1.00 82.31 71 ALA A CA 1
ATOM 562 C C . ALA A 1 71 ? -18.582 -0.557 15.365 1.00 82.31 71 ALA A C 1
ATOM 564 O O . ALA A 1 71 ? -19.300 0.028 16.173 1.00 82.31 71 ALA A O 1
ATOM 565 N N . ALA A 1 72 ? -18.458 -1.889 15.366 1.00 84.19 72 ALA A N 1
ATOM 566 C CA . ALA A 1 72 ? -19.104 -2.738 16.364 1.00 84.19 72 ALA A CA 1
ATOM 567 C C . ALA A 1 72 ? -18.531 -2.517 17.777 1.00 84.19 72 ALA A C 1
ATOM 569 O O . ALA A 1 72 ? -19.302 -2.356 18.722 1.00 84.19 72 ALA A O 1
ATOM 570 N N . LEU A 1 73 ? -17.202 -2.442 17.917 1.00 83.06 73 LEU A N 1
ATOM 571 C CA . LEU A 1 73 ? -16.535 -2.198 19.204 1.00 83.06 73 LEU A CA 1
ATOM 572 C C . LEU A 1 73 ? -16.850 -0.806 19.762 1.00 83.06 73 LEU A C 1
ATOM 574 O O . LEU A 1 73 ? -16.967 -0.650 20.971 1.00 83.06 73 LEU A O 1
ATOM 578 N N . GLU A 1 74 ? -16.987 0.213 18.910 1.00 84.88 74 GLU A N 1
ATOM 579 C CA . GLU A 1 74 ? -17.368 1.569 19.321 1.00 84.88 74 GLU A CA 1
ATOM 580 C C . GLU A 1 74 ? -18.779 1.597 19.917 1.00 84.88 74 GLU A C 1
ATOM 582 O O . GLU A 1 74 ? -19.005 2.240 20.945 1.00 84.88 74 GLU A O 1
ATOM 587 N N . VAL A 1 75 ? -19.717 0.865 19.305 1.00 89.50 75 VAL A N 1
ATOM 588 C CA . VAL A 1 75 ? -21.076 0.700 19.837 1.00 89.50 75 VAL A CA 1
ATOM 589 C C . VAL A 1 75 ? -21.040 -0.060 21.163 1.00 89.50 75 VAL A C 1
ATOM 591 O O . VAL A 1 75 ? -21.613 0.414 22.143 1.00 89.50 75 VAL A O 1
ATOM 594 N N . GLU A 1 76 ? -20.315 -1.179 21.232 1.00 88.62 76 GLU A N 1
ATOM 595 C CA . GLU A 1 76 ? -20.184 -1.978 22.458 1.00 88.62 76 GLU A CA 1
ATOM 596 C C . GLU A 1 76 ? -19.532 -1.179 23.599 1.00 88.62 76 GLU A C 1
ATOM 598 O O . GLU A 1 76 ? -20.006 -1.205 24.734 1.00 88.62 76 GLU A O 1
ATOM 603 N N . ALA A 1 77 ? -18.487 -0.402 23.309 1.00 85.69 77 ALA A N 1
ATOM 604 C CA . ALA A 1 77 ? -17.826 0.455 24.287 1.00 85.69 77 ALA A CA 1
ATOM 605 C C . ALA A 1 77 ? -18.760 1.557 24.806 1.00 85.69 77 ALA A C 1
ATOM 607 O O . ALA A 1 77 ? -18.767 1.840 26.006 1.00 85.69 77 ALA A O 1
ATOM 608 N N . ALA A 1 78 ? -19.568 2.166 23.931 1.00 88.31 78 ALA A N 1
ATOM 609 C CA . ALA A 1 78 ? -20.558 3.162 24.332 1.00 88.31 78 ALA A CA 1
ATOM 610 C C . ALA A 1 78 ? -21.664 2.549 25.210 1.00 88.31 78 ALA A C 1
ATOM 612 O O . ALA A 1 78 ? -22.081 3.159 26.198 1.00 88.31 78 ALA A O 1
ATOM 613 N N . GLU A 1 79 ? -22.113 1.334 24.888 1.00 92.00 79 GLU A N 1
ATOM 614 C CA . GLU A 1 79 ? -23.092 0.592 25.686 1.00 92.00 79 GLU A CA 1
ATOM 615 C C . GLU A 1 79 ? -22.539 0.204 27.059 1.00 92.00 79 GLU A C 1
ATOM 617 O O . GLU A 1 79 ? -23.196 0.459 28.071 1.00 92.00 79 GLU A O 1
ATOM 622 N N . LEU A 1 80 ? -21.319 -0.340 27.118 1.00 89.56 80 LEU A N 1
ATOM 623 C CA . LEU A 1 80 ? -20.643 -0.673 28.374 1.00 89.56 80 LEU A CA 1
ATOM 624 C C . LEU A 1 80 ? -20.397 0.572 29.227 1.00 89.56 80 LEU A C 1
ATOM 626 O O . LEU A 1 80 ? -20.628 0.539 30.433 1.00 89.56 80 LEU A O 1
ATOM 630 N N . GLN A 1 81 ? -19.991 1.691 28.627 1.00 90.94 81 GLN A N 1
ATOM 631 C CA . GLN A 1 81 ? -19.797 2.938 29.365 1.00 90.94 81 GLN A CA 1
ATOM 632 C C . GLN A 1 81 ? -21.116 3.436 29.973 1.00 90.94 81 GLN A C 1
ATOM 634 O O . GLN A 1 81 ? -21.150 3.808 31.146 1.00 90.94 81 GLN A O 1
ATOM 639 N N . ARG A 1 82 ? -22.219 3.375 29.220 1.00 93.06 82 ARG A N 1
ATOM 640 C CA . ARG A 1 82 ? -23.549 3.731 29.731 1.00 93.06 82 ARG A CA 1
ATOM 641 C C . ARG A 1 82 ? -23.999 2.801 30.860 1.00 93.06 82 ARG A C 1
ATOM 643 O O . ARG A 1 82 ? -24.515 3.268 31.872 1.00 93.06 82 ARG A O 1
ATOM 650 N N . GLN A 1 83 ? -23.818 1.493 30.692 1.00 90.62 83 GLN A N 1
ATOM 651 C CA . GLN A 1 83 ? -24.145 0.501 31.718 1.00 90.62 83 GLN A CA 1
ATOM 652 C C . GLN A 1 83 ? -23.293 0.706 32.986 1.00 90.62 83 GLN A C 1
ATOM 654 O O . GLN A 1 83 ? -23.810 0.580 34.091 1.00 90.62 83 GLN A O 1
ATOM 659 N N . ARG A 1 84 ? -22.020 1.100 32.844 1.00 90.62 84 ARG A N 1
ATOM 660 C CA . ARG A 1 84 ? -21.121 1.414 33.962 1.00 90.62 84 ARG A CA 1
ATOM 661 C C . ARG A 1 84 ? -21.603 2.642 34.723 1.00 90.62 84 ARG A C 1
ATOM 663 O O . ARG A 1 84 ? -21.672 2.607 35.944 1.00 90.62 84 ARG A O 1
ATOM 670 N N . GLU A 1 85 ? -21.954 3.715 34.017 1.00 91.25 85 GLU A N 1
ATOM 671 C CA . GLU A 1 85 ? -22.518 4.925 34.631 1.00 91.25 85 GLU A CA 1
ATOM 672 C C . GLU A 1 85 ? -23.804 4.619 35.403 1.00 91.25 85 GLU A C 1
ATOM 674 O O . GLU A 1 85 ? -23.981 5.101 36.522 1.00 91.25 85 GLU A O 1
ATOM 679 N N . GLN A 1 86 ? -24.667 3.769 34.840 1.00 92.00 86 GLN A N 1
ATOM 680 C CA . GLN A 1 86 ? -25.885 3.324 35.507 1.00 92.00 86 GLN A CA 1
ATOM 681 C C . GLN A 1 86 ? -25.584 2.484 36.759 1.00 92.00 86 GLN A C 1
ATOM 683 O O . GLN A 1 86 ? -26.110 2.793 37.824 1.00 92.00 86 GLN A O 1
ATOM 688 N N . ALA A 1 87 ? -24.711 1.479 36.667 1.00 89.12 87 ALA A N 1
ATOM 689 C CA . ALA A 1 87 ? -24.353 0.626 37.801 1.00 89.12 87 ALA A CA 1
ATOM 690 C C . ALA A 1 87 ? -23.653 1.407 38.929 1.00 89.12 87 ALA A C 1
ATOM 692 O O . ALA A 1 87 ? -23.893 1.144 40.105 1.00 89.12 87 ALA A O 1
ATOM 693 N N . VAL A 1 88 ? -22.834 2.413 38.594 1.00 91.38 88 VAL A N 1
ATOM 694 C CA . VAL A 1 88 ? -22.241 3.331 39.582 1.00 91.38 88 VAL A CA 1
ATOM 695 C C . VAL A 1 88 ? -23.324 4.150 40.287 1.00 91.38 88 VAL A C 1
ATOM 697 O O . VAL A 1 88 ? -23.268 4.304 41.505 1.00 91.38 88 VAL A O 1
ATOM 700 N N . ALA A 1 89 ? -24.317 4.658 39.554 1.00 92.31 89 ALA A N 1
ATOM 701 C CA . ALA A 1 89 ? -25.433 5.383 40.158 1.00 92.31 89 ALA A CA 1
ATOM 702 C C . ALA A 1 89 ? -26.287 4.475 41.063 1.00 92.31 89 ALA A C 1
ATOM 704 O O . ALA A 1 89 ? -26.642 4.878 42.167 1.00 92.31 89 ALA A O 1
ATOM 705 N N . GLU A 1 90 ? -26.572 3.241 40.634 1.00 91.12 90 GLU A N 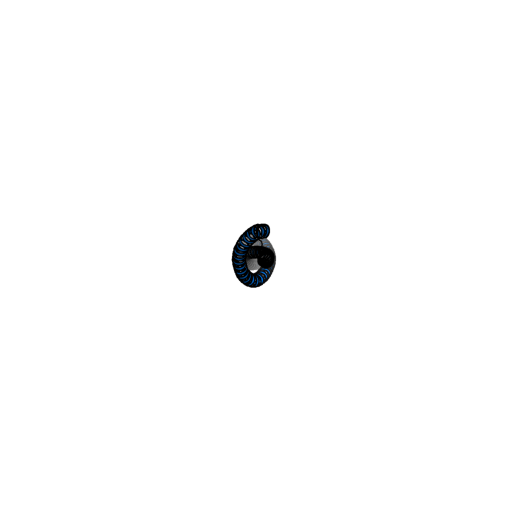1
ATOM 706 C CA . GLU A 1 90 ? -27.294 2.240 41.433 1.00 91.12 90 GLU A CA 1
ATOM 707 C C . GLU A 1 90 ? -26.525 1.876 42.711 1.00 91.12 90 GLU A C 1
ATOM 709 O O . GLU A 1 90 ? -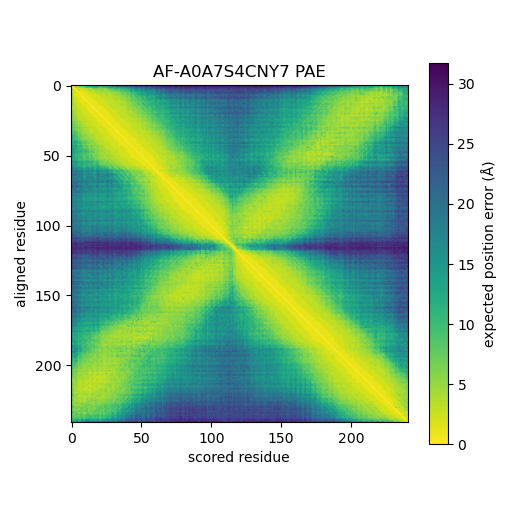27.109 1.851 43.793 1.00 91.12 90 GLU A O 1
ATOM 714 N N . MET A 1 91 ? -25.204 1.686 42.629 1.00 90.06 91 MET A N 1
ATOM 715 C CA . MET A 1 91 ? -24.369 1.468 43.812 1.00 90.06 91 MET A CA 1
ATOM 716 C C . MET A 1 91 ? -24.409 2.639 44.792 1.00 90.06 91 MET A C 1
ATOM 718 O O . MET A 1 91 ? -24.518 2.408 45.989 1.00 90.06 91 MET A O 1
ATOM 722 N N . GLN A 1 92 ? -24.362 3.885 44.312 1.00 91.69 92 GLN A N 1
ATOM 723 C CA . GLN A 1 92 ? -24.453 5.059 45.188 1.00 91.69 92 GLN A CA 1
ATOM 724 C C . GLN A 1 92 ? -25.787 5.120 45.942 1.00 91.69 92 GLN A C 1
ATOM 726 O O . GLN A 1 92 ? -25.824 5.576 47.085 1.00 91.69 92 GLN A O 1
ATOM 731 N N . VAL A 1 93 ? -26.878 4.668 45.316 1.00 93.50 93 VAL A N 1
ATOM 732 C CA . VAL A 1 93 ? -28.186 4.554 45.976 1.00 93.50 93 VAL A CA 1
ATOM 733 C C . VAL A 1 93 ? -28.151 3.452 47.033 1.00 93.50 93 VAL A C 1
ATOM 735 O O . VAL A 1 93 ? -28.496 3.718 48.181 1.00 93.50 93 VAL A O 1
ATOM 738 N N . LEU A 1 94 ? -27.658 2.260 46.690 1.00 89.19 94 LEU A N 1
ATOM 739 C CA . LEU A 1 94 ? -27.544 1.140 47.630 1.00 89.19 94 LEU A CA 1
ATOM 740 C C . LEU A 1 94 ? -26.632 1.464 48.824 1.00 89.19 94 LEU A C 1
ATOM 742 O O . LEU A 1 94 ? -26.942 1.092 49.948 1.00 89.19 94 LEU A O 1
ATOM 746 N N . GLU A 1 95 ? -25.532 2.192 48.619 1.00 90.88 95 GLU A N 1
ATOM 747 C CA . GLU A 1 95 ? -24.661 2.667 49.704 1.00 90.88 95 GLU A CA 1
ATOM 748 C C . GLU A 1 95 ? -25.396 3.626 50.653 1.00 90.88 95 GLU A C 1
ATOM 750 O O . GLU A 1 95 ? -25.214 3.554 51.870 1.00 90.88 95 GLU A O 1
ATOM 755 N N . GLN A 1 96 ? -26.249 4.508 50.119 1.00 93.25 96 GLN A N 1
ATOM 756 C CA . GLN A 1 96 ? -27.078 5.399 50.935 1.00 93.25 96 GLN A CA 1
ATOM 757 C C . GLN A 1 96 ? -28.164 4.634 51.696 1.00 93.25 96 GLN A C 1
ATOM 759 O O . GLN A 1 96 ? -28.374 4.904 52.878 1.00 93.25 96 GLN A O 1
ATOM 764 N N . GLU A 1 97 ? -28.836 3.683 51.047 1.00 90.94 97 GLU A N 1
ATOM 765 C CA . GLU A 1 97 ? -29.834 2.815 51.682 1.00 90.94 97 GLU A CA 1
ATOM 766 C C . GLU A 1 97 ? -29.203 1.970 52.790 1.00 90.94 97 GLU A C 1
ATOM 768 O O . GLU A 1 97 ? -29.753 1.888 53.888 1.00 90.94 97 GLU A O 1
ATOM 773 N N . LEU A 1 98 ? -28.007 1.425 52.547 1.00 88.75 98 LEU A N 1
ATOM 774 C CA . LEU A 1 98 ? -27.236 0.685 53.539 1.00 88.75 98 LEU A CA 1
ATOM 775 C C . LEU A 1 98 ? -26.907 1.559 54.753 1.00 88.75 98 LEU A C 1
ATOM 777 O O . LEU A 1 98 ? -27.106 1.125 55.885 1.00 88.75 98 LEU A O 1
ATOM 781 N N . ALA A 1 99 ? -26.441 2.792 54.535 1.00 90.06 99 ALA A N 1
ATOM 782 C CA . ALA A 1 99 ? -26.137 3.725 55.618 1.00 90.06 99 ALA A CA 1
ATOM 783 C C . ALA A 1 99 ? -27.386 4.066 56.453 1.00 90.06 99 ALA A C 1
ATOM 785 O O . ALA A 1 99 ? -27.327 4.060 57.682 1.00 90.06 99 ALA A O 1
ATOM 786 N N . GLN A 1 100 ? -28.530 4.300 55.799 1.00 89.69 100 GLN A N 1
ATOM 787 C CA . GLN A 1 100 ? -29.804 4.567 56.477 1.00 89.69 100 GLN A CA 1
ATOM 788 C C . GLN A 1 100 ? -30.326 3.346 57.246 1.00 89.69 100 GLN A C 1
ATOM 790 O O . GLN A 1 100 ? -30.850 3.482 58.351 1.00 89.69 100 GLN A O 1
ATOM 795 N N . ALA A 1 101 ? -30.195 2.144 56.680 1.00 86.00 101 ALA A N 1
ATOM 796 C CA . ALA A 1 101 ? -30.573 0.905 57.350 1.00 86.00 101 ALA A CA 1
ATOM 797 C C . ALA A 1 101 ? -29.694 0.654 58.585 1.00 86.00 101 ALA A C 1
ATOM 799 O O . ALA A 1 101 ? -30.216 0.317 59.643 1.00 86.00 101 ALA A O 1
ATOM 800 N N . GLN A 1 102 ? -28.382 0.894 58.493 1.00 87.69 102 GLN A N 1
ATOM 801 C CA . GLN A 1 102 ? -27.460 0.778 59.629 1.00 87.69 102 GLN A CA 1
ATOM 802 C C . GLN A 1 102 ? -27.808 1.739 60.772 1.00 87.69 102 GLN A C 1
ATOM 804 O O . GLN A 1 102 ? -27.795 1.324 61.929 1.00 87.69 102 GLN A O 1
ATOM 809 N N . GLU A 1 103 ? -28.151 2.993 60.464 1.00 89.81 103 GLU A N 1
ATOM 810 C CA . GLU A 1 103 ? -28.602 3.974 61.463 1.00 89.81 103 GLU A CA 1
ATOM 811 C C . GLU A 1 103 ? -29.880 3.497 62.174 1.00 89.81 103 GLU A C 1
ATOM 813 O O . GLU A 1 103 ? -29.953 3.485 63.401 1.00 89.81 103 GLU A O 1
ATOM 818 N N . ARG A 1 104 ? -30.858 2.986 61.416 1.00 87.06 104 ARG A N 1
ATOM 819 C CA . ARG A 1 104 ? -32.110 2.440 61.965 1.00 87.06 104 ARG A CA 1
ATOM 820 C C . ARG A 1 104 ? -31.908 1.204 62.838 1.00 87.06 104 ARG A C 1
ATOM 822 O O . ARG A 1 104 ? -32.610 1.066 63.838 1.00 87.06 104 ARG A O 1
ATOM 829 N N . VAL A 1 105 ? -30.986 0.309 62.471 1.00 85.12 105 VAL A N 1
ATOM 830 C CA . VAL A 1 105 ? -30.615 -0.834 63.323 1.00 85.12 105 VAL A CA 1
ATOM 831 C C . VAL A 1 105 ? -30.056 -0.324 64.649 1.00 85.12 105 VAL A C 1
ATOM 833 O O . VAL A 1 105 ? -30.527 -0.766 65.689 1.00 85.12 105 VAL A O 1
ATOM 836 N N . GLN A 1 106 ? -29.133 0.644 64.630 1.00 85.44 106 GLN A N 1
ATOM 837 C CA . GLN A 1 106 ? -28.549 1.213 65.854 1.00 85.44 106 GLN A CA 1
ATOM 838 C C . GLN A 1 106 ? -29.600 1.877 66.754 1.00 85.44 106 GLN A C 1
ATOM 840 O O . GLN A 1 106 ? -29.584 1.685 67.972 1.00 85.44 106 GLN A O 1
ATOM 845 N N . ASP A 1 107 ? -30.539 2.622 66.168 1.00 85.50 107 ASP A N 1
ATOM 846 C CA . ASP A 1 107 ? -31.644 3.235 66.909 1.00 85.50 107 ASP A CA 1
ATOM 847 C C . ASP A 1 107 ? -32.547 2.178 67.567 1.00 85.50 107 ASP A C 1
ATOM 849 O O . ASP A 1 107 ? -32.938 2.322 68.728 1.00 85.50 107 ASP A O 1
ATOM 853 N N . LEU A 1 108 ? -32.875 1.100 66.843 1.00 81.75 108 LEU A N 1
ATOM 854 C CA . LEU A 1 108 ? -33.689 -0.003 67.363 1.00 81.75 108 LEU A CA 1
ATOM 855 C C . LEU A 1 108 ? -32.951 -0.815 68.430 1.00 81.75 108 LEU A C 1
ATOM 857 O O . LEU A 1 108 ? -33.562 -1.138 69.445 1.00 81.75 108 LEU A O 1
ATOM 861 N N . GLU A 1 109 ? -31.659 -1.094 68.253 1.00 81.31 109 GLU A N 1
ATOM 862 C CA . GLU A 1 109 ? -30.810 -1.735 69.266 1.00 81.31 109 GLU A CA 1
ATOM 863 C C . GLU A 1 109 ? -30.833 -0.927 70.573 1.00 81.31 109 GLU A C 1
ATOM 865 O O . GLU A 1 109 ? -31.111 -1.477 71.641 1.00 81.31 109 GLU A O 1
ATOM 870 N N . GLY A 1 110 ? -30.675 0.399 70.486 1.00 78.69 110 GLY A N 1
ATOM 871 C CA . GLY A 1 110 ? -30.771 1.294 71.640 1.00 78.69 110 GLY A CA 1
ATOM 872 C C . GLY A 1 110 ? -32.161 1.344 72.291 1.00 78.69 110 GLY A C 1
ATOM 873 O O . GLY A 1 110 ? -32.267 1.625 73.483 1.00 78.69 110 GLY A O 1
ATOM 874 N N . LEU A 1 111 ? -33.240 1.066 71.552 1.00 76.44 111 LEU A N 1
ATOM 875 C CA . LEU A 1 111 ? -34.610 1.011 72.083 1.00 76.44 111 LEU A CA 1
ATOM 876 C C . LEU A 1 111 ? -34.954 -0.354 72.697 1.00 76.44 111 LEU A C 1
ATOM 878 O O . LEU A 1 111 ? -35.611 -0.395 73.740 1.00 76.44 111 LEU A O 1
ATOM 882 N N . VAL A 1 112 ? -34.493 -1.459 72.100 1.00 70.31 112 VAL A N 1
ATOM 883 C CA . VAL A 1 112 ? -34.633 -2.828 72.635 1.00 70.31 112 VAL A CA 1
ATOM 884 C C . VAL A 1 112 ? -33.972 -2.937 74.009 1.00 70.31 112 VAL A C 1
ATOM 886 O O . VAL A 1 112 ? -34.543 -3.541 74.914 1.00 70.31 112 VAL A O 1
ATOM 889 N N . GLU A 1 113 ? -32.826 -2.282 74.210 1.00 66.62 113 GLU A N 1
ATOM 890 C CA . GLU A 1 113 ? -32.133 -2.247 75.506 1.00 66.62 113 GLU A CA 1
ATOM 891 C C . GLU A 1 113 ? -32.930 -1.540 76.624 1.00 66.62 113 GLU A C 1
ATOM 893 O O . GLU A 1 113 ? -32.663 -1.761 77.808 1.00 66.62 113 GLU A O 1
ATOM 898 N N . VAL A 1 114 ? -33.911 -0.695 76.279 1.00 62.59 114 VAL A N 1
ATOM 899 C CA . VAL A 1 114 ? -34.557 0.244 77.218 1.00 62.59 114 VAL A CA 1
ATOM 900 C C . VAL A 1 114 ? -36.070 -0.011 77.388 1.00 62.59 114 VAL A C 1
ATOM 902 O O . VAL A 1 114 ? -36.684 0.551 78.298 1.00 62.59 114 VAL A O 1
ATOM 905 N N . SER A 1 115 ? -36.698 -0.874 76.575 1.00 59.12 115 SER A N 1
ATOM 906 C CA . SER A 1 115 ? -38.164 -1.060 76.538 1.00 59.12 115 SER A CA 1
ATOM 907 C C . SER A 1 115 ? -38.668 -2.426 77.049 1.00 59.12 115 SER A C 1
ATOM 909 O O . SER A 1 115 ? -37.994 -3.446 76.967 1.00 59.12 115 SER A O 1
ATOM 911 N N . ALA A 1 116 ? -39.911 -2.446 77.558 1.00 58.28 116 ALA A N 1
ATOM 912 C CA . ALA A 1 116 ? -40.644 -3.655 77.964 1.00 58.28 116 ALA A CA 1
ATOM 913 C C . ALA A 1 116 ? -41.491 -4.286 76.827 1.00 58.28 116 ALA A C 1
ATOM 915 O O . ALA A 1 116 ? -42.203 -5.258 77.069 1.00 58.28 116 ALA A O 1
ATOM 916 N N . GLN A 1 117 ? -41.439 -3.732 75.608 1.00 60.41 117 GLN A N 1
ATOM 917 C CA . GLN A 1 117 ? -42.142 -4.201 74.399 1.00 60.41 117 GLN A CA 1
ATOM 918 C C . GLN A 1 117 ? -41.208 -5.023 73.485 1.00 60.41 117 GLN A C 1
ATOM 920 O O . GLN A 1 117 ? -41.179 -4.822 72.273 1.00 60.41 117 GLN A O 1
ATOM 925 N N . GLY A 1 118 ? -40.408 -5.916 74.079 1.00 63.09 118 GLY A N 1
ATOM 926 C CA . GLY A 1 118 ? -39.310 -6.629 73.409 1.00 63.09 118 GLY A CA 1
ATOM 927 C C . GLY A 1 118 ? -39.707 -7.359 72.121 1.00 63.09 118 GLY A C 1
ATOM 928 O O . GLY A 1 118 ? -39.001 -7.240 71.128 1.00 63.09 118 GLY A O 1
ATOM 929 N N . ASP A 1 119 ? -40.869 -8.016 72.096 1.00 70.56 119 ASP A N 1
ATOM 930 C CA . ASP A 1 119 ? -41.262 -8.891 70.980 1.00 70.56 119 ASP A CA 1
ATOM 931 C C . ASP A 1 119 ? -41.522 -8.136 69.656 1.00 70.56 119 ASP A C 1
ATOM 933 O O . ASP A 1 119 ? -41.191 -8.635 68.582 1.00 70.56 119 ASP A O 1
ATOM 937 N N . GLU A 1 120 ? -42.097 -6.925 69.699 1.00 75.12 120 GLU A N 1
ATOM 938 C CA . GLU A 1 120 ? -42.357 -6.123 68.486 1.00 75.12 120 GLU A CA 1
ATOM 939 C C . GLU A 1 120 ? -41.073 -5.478 67.942 1.00 75.12 120 GLU A C 1
ATOM 941 O O . GLU A 1 120 ? -40.906 -5.343 66.728 1.00 75.12 120 GLU A O 1
ATOM 946 N N . HIS A 1 121 ? -40.142 -5.104 68.826 1.00 75.25 121 HIS A N 1
ATOM 947 C CA . HIS A 1 121 ? -38.855 -4.538 68.426 1.00 75.25 121 HIS A CA 1
ATOM 948 C C . HIS A 1 121 ? -37.858 -5.602 67.952 1.00 75.25 121 HIS A C 1
ATOM 950 O O . HIS A 1 121 ? -37.104 -5.337 67.019 1.00 75.25 121 HIS A O 1
ATOM 956 N N . GLU A 1 122 ? -37.884 -6.811 68.523 1.00 77.19 122 GLU A N 1
ATOM 957 C CA . GLU A 1 122 ? -37.106 -7.947 68.018 1.00 77.19 122 GLU A CA 1
ATOM 958 C C . GLU A 1 122 ? -37.535 -8.335 66.601 1.00 77.19 122 GLU A C 1
ATOM 960 O O . GLU A 1 122 ? -36.677 -8.532 65.741 1.00 77.19 122 GLU A O 1
ATOM 965 N N . LEU A 1 123 ? -38.843 -8.385 66.319 1.00 81.00 123 LEU A N 1
ATOM 966 C CA . LEU A 1 123 ? -39.332 -8.705 64.975 1.00 81.00 123 LEU A CA 1
ATOM 967 C C . LEU A 1 123 ? -38.891 -7.649 63.947 1.00 81.00 123 LEU A C 1
ATOM 969 O O . LEU A 1 123 ? -38.375 -7.998 62.887 1.00 81.00 123 LEU A O 1
ATOM 973 N N . ALA A 1 124 ? -39.030 -6.363 64.293 1.00 80.88 124 ALA A N 1
ATOM 974 C CA . ALA A 1 124 ? -38.606 -5.255 63.438 1.00 80.88 124 ALA A CA 1
ATOM 975 C C . ALA A 1 124 ? -37.087 -5.252 63.191 1.00 80.88 124 ALA A C 1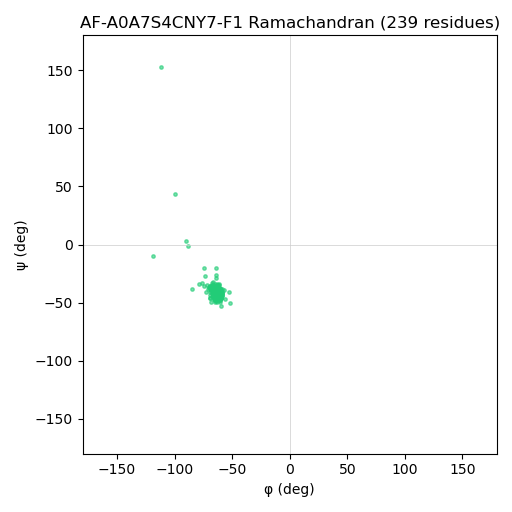
ATOM 977 O O . ALA A 1 124 ? -36.643 -4.948 62.088 1.00 80.88 124 ALA A O 1
ATOM 978 N N . MET A 1 125 ? -36.285 -5.619 64.194 1.00 83.62 125 MET A N 1
ATOM 979 C CA . MET A 1 125 ? -34.832 -5.740 64.068 1.00 83.62 125 MET A CA 1
ATOM 980 C C . MET A 1 125 ? -34.430 -6.905 63.153 1.00 83.62 125 MET A C 1
ATOM 982 O O . MET A 1 125 ? -33.525 -6.741 62.339 1.00 83.62 125 MET A O 1
ATOM 986 N N . VAL A 1 126 ? -35.117 -8.051 63.228 1.00 86.44 126 VAL A N 1
ATOM 987 C CA . VAL A 1 126 ? -34.884 -9.185 62.315 1.00 86.44 126 VAL A CA 1
ATOM 988 C C . VAL A 1 126 ? -35.235 -8.818 60.871 1.00 86.44 126 VAL A C 1
ATOM 990 O O . VAL A 1 126 ? -34.473 -9.135 59.961 1.00 86.44 126 VAL A O 1
ATOM 993 N N . GLU A 1 127 ? -36.357 -8.130 60.643 1.00 86.31 127 GLU A N 1
ATOM 994 C CA . GLU A 1 127 ? -36.725 -7.635 59.308 1.00 86.31 127 GLU A CA 1
ATOM 995 C C . GLU A 1 127 ? -35.660 -6.675 58.755 1.00 86.31 127 GLU A C 1
ATOM 997 O O . GLU A 1 127 ? -35.185 -6.869 57.638 1.00 86.31 127 GLU A O 1
ATOM 1002 N N . LEU A 1 128 ? -35.190 -5.718 59.565 1.00 86.75 128 LEU A N 1
ATOM 1003 C CA . LEU A 1 128 ? -34.170 -4.753 59.142 1.00 86.75 128 LEU A CA 1
ATOM 1004 C C . LEU A 1 128 ? -32.793 -5.388 58.894 1.00 86.75 128 LEU A C 1
ATOM 1006 O O . LEU A 1 128 ? -32.062 -4.943 58.012 1.00 86.75 128 LEU A O 1
ATOM 1010 N N . GLN A 1 129 ? -32.429 -6.427 59.650 1.00 85.38 129 GLN A N 1
ATOM 1011 C CA . GLN A 1 129 ? -31.202 -7.196 59.423 1.00 85.38 129 GLN A CA 1
ATOM 1012 C C . GLN A 1 129 ? -31.261 -7.989 58.111 1.00 85.38 129 GLN A C 1
ATOM 1014 O O . GLN A 1 129 ? -30.268 -8.020 57.385 1.00 85.38 129 GLN A O 1
ATOM 1019 N N . ASN A 1 130 ? -32.419 -8.570 57.776 1.00 88.88 130 ASN A N 1
ATOM 1020 C CA . ASN A 1 130 ? -32.618 -9.241 56.488 1.00 88.88 130 ASN A CA 1
ATOM 1021 C C . ASN A 1 130 ? -32.522 -8.247 55.319 1.00 88.88 130 ASN A C 1
ATOM 1023 O O . ASN A 1 130 ? -31.852 -8.535 54.327 1.00 88.88 130 ASN A O 1
ATOM 1027 N N . ASP A 1 131 ? -33.137 -7.066 55.447 1.00 87.00 131 ASP A N 1
ATOM 1028 C CA . ASP A 1 131 ? -33.036 -6.000 54.442 1.00 87.00 131 ASP A CA 1
ATOM 1029 C C . ASP A 1 131 ? -31.578 -5.530 54.277 1.00 87.00 131 ASP A C 1
ATOM 1031 O O . ASP A 1 131 ? -31.099 -5.336 53.157 1.00 87.00 131 ASP A O 1
ATOM 1035 N N . LEU A 1 132 ? -30.837 -5.399 55.384 1.00 87.75 132 LEU A N 1
ATOM 1036 C CA . LEU A 1 132 ? -29.421 -5.027 55.373 1.00 87.75 132 LEU A CA 1
ATOM 1037 C C . LEU A 1 132 ? -28.561 -6.064 54.635 1.00 87.75 132 LEU A C 1
ATOM 1039 O O . LEU A 1 132 ? -27.716 -5.689 53.820 1.00 87.75 132 LEU A O 1
ATOM 1043 N N . GLU A 1 133 ? -28.769 -7.354 54.905 1.00 91.00 133 GLU A N 1
ATOM 1044 C CA . GLU A 1 133 ? -28.063 -8.448 54.228 1.00 91.00 133 GLU A CA 1
ATOM 1045 C C . GLU A 1 133 ? -28.386 -8.456 52.725 1.00 91.00 133 GLU A C 1
ATOM 1047 O O . GLU A 1 133 ? -27.481 -8.548 51.893 1.00 91.00 133 GLU A O 1
ATOM 1052 N N . GLN A 1 134 ? -29.650 -8.219 52.359 1.00 91.44 134 GLN A N 1
ATOM 1053 C CA . GLN A 1 134 ? -30.071 -8.117 50.963 1.00 91.44 134 GLN A CA 1
ATOM 1054 C C . GLN A 1 134 ? -29.393 -6.948 50.223 1.00 91.44 134 GLN A C 1
ATOM 1056 O O . GLN A 1 134 ? -28.942 -7.126 49.087 1.00 91.44 134 GLN A O 1
ATOM 1061 N N . VAL A 1 135 ? -29.295 -5.764 50.839 1.00 88.62 135 VAL A N 1
ATOM 1062 C CA . VAL A 1 135 ? -28.607 -4.602 50.242 1.00 88.62 135 VAL A CA 1
ATOM 1063 C C . VAL A 1 135 ? -27.105 -4.871 50.092 1.00 88.62 135 VAL A C 1
ATOM 1065 O O . VAL A 1 135 ? -26.519 -4.534 49.062 1.00 88.62 135 VAL A O 1
ATOM 1068 N N . GLN A 1 136 ? -26.471 -5.526 51.069 1.00 88.62 136 GLN A N 1
ATOM 1069 C CA . GLN A 1 136 ? -25.054 -5.906 50.984 1.00 88.62 136 GLN A CA 1
ATOM 1070 C C . GLN A 1 136 ? -24.782 -6.901 49.850 1.00 88.62 136 GLN A C 1
ATOM 1072 O O . GLN A 1 136 ? -23.802 -6.740 49.114 1.00 88.62 136 GLN A O 1
ATOM 1077 N N . ASP A 1 137 ? -25.652 -7.896 49.670 1.00 92.50 137 ASP A N 1
ATOM 1078 C CA . ASP A 1 137 ? -25.550 -8.863 48.576 1.00 92.50 137 ASP A CA 1
ATOM 1079 C C . ASP A 1 137 ? -25.715 -8.195 47.205 1.00 92.50 137 ASP A C 1
ATOM 1081 O O . ASP A 1 137 ? -24.942 -8.473 46.281 1.00 92.50 137 ASP A O 1
ATOM 1085 N N . GLN A 1 138 ? -26.666 -7.263 47.077 1.00 90.00 138 GLN A N 1
ATOM 1086 C CA . GLN A 1 138 ? -26.835 -6.463 45.860 1.00 90.00 138 GLN A CA 1
ATOM 1087 C C . GLN A 1 138 ? -25.597 -5.610 45.570 1.00 90.00 138 GLN A C 1
ATOM 1089 O O . GLN A 1 138 ? -25.109 -5.605 44.439 1.00 90.00 138 GLN A O 1
ATOM 1094 N N . LEU A 1 139 ? -25.030 -4.952 46.587 1.00 89.00 139 LEU A N 1
ATOM 1095 C CA . LEU A 1 139 ? -23.811 -4.158 46.437 1.00 89.00 139 LEU A CA 1
ATOM 1096 C C . LEU A 1 139 ? -22.635 -5.020 45.960 1.00 89.00 139 LEU A C 1
ATOM 1098 O O . LEU A 1 139 ? -21.890 -4.639 45.055 1.00 89.00 139 LEU A O 1
ATOM 1102 N N . ARG A 1 140 ? -22.486 -6.217 46.538 1.00 91.38 140 ARG A N 1
ATOM 1103 C CA . ARG A 1 140 ? -21.440 -7.172 46.164 1.00 91.38 140 ARG A CA 1
ATOM 1104 C C . ARG A 1 140 ? -21.580 -7.620 44.712 1.00 91.38 140 ARG A C 1
ATOM 1106 O O . ARG A 1 140 ? -20.577 -7.663 43.998 1.00 91.38 140 ARG A O 1
ATOM 1113 N N . PHE A 1 141 ? -22.805 -7.920 44.282 1.00 91.81 141 PHE A N 1
ATOM 1114 C CA . PHE A 1 141 ? -23.103 -8.295 42.902 1.00 91.81 141 PHE A CA 1
ATOM 1115 C C . PHE A 1 141 ? -22.773 -7.156 41.923 1.00 91.81 141 PHE A C 1
ATOM 1117 O O . PHE A 1 141 ? -22.077 -7.375 40.926 1.00 91.81 141 PHE A O 1
ATOM 1124 N N . SER A 1 142 ? -23.175 -5.924 42.241 1.00 88.94 142 SER A N 1
ATOM 1125 C CA . SER A 1 142 ? -22.888 -4.741 41.421 1.00 88.94 142 SER A CA 1
ATOM 1126 C C . SER A 1 142 ? -21.387 -4.447 41.307 1.00 88.94 142 SER A C 1
ATOM 1128 O O . SER A 1 142 ? -20.897 -4.186 40.207 1.00 88.94 142 SER A O 1
ATOM 1130 N N . CYS A 1 143 ? -20.618 -4.593 42.392 1.00 87.19 143 CYS A N 1
ATOM 1131 C CA . CYS A 1 143 ? -19.153 -4.482 42.367 1.00 87.19 143 CYS A CA 1
ATOM 1132 C C . CYS A 1 143 ? -18.498 -5.502 41.421 1.00 87.19 143 CYS A C 1
ATOM 1134 O O . CYS A 1 143 ? -17.579 -5.162 40.666 1.00 87.19 143 CYS A O 1
ATOM 1136 N N . THR A 1 144 ? -18.956 -6.759 41.448 1.00 91.75 144 THR A N 1
ATOM 1137 C CA . THR A 1 144 ? -18.436 -7.790 40.538 1.00 91.75 144 THR A CA 1
ATOM 1138 C C . THR A 1 144 ? -18.775 -7.486 39.083 1.00 91.75 144 THR A C 1
ATOM 1140 O O . THR A 1 144 ? -17.888 -7.554 38.233 1.00 91.75 144 THR A O 1
ATOM 1143 N N . ALA A 1 145 ? -20.009 -7.054 38.806 1.00 88.94 145 ALA A N 1
ATOM 1144 C CA . ALA A 1 145 ? -20.436 -6.677 37.462 1.00 88.94 145 ALA A CA 1
ATOM 1145 C C . ALA A 1 145 ? -19.614 -5.500 36.909 1.00 88.94 145 ALA A C 1
ATOM 1147 O O . ALA A 1 145 ? -19.134 -5.562 35.778 1.00 88.94 145 ALA A O 1
ATOM 1148 N N . LEU A 1 146 ? -19.366 -4.463 37.718 1.00 89.94 146 LEU A N 1
ATOM 1149 C CA . LEU A 1 146 ? -18.524 -3.329 37.326 1.00 89.94 146 LEU A CA 1
ATOM 1150 C C . LEU A 1 146 ? -17.090 -3.747 37.000 1.00 89.94 146 LEU A C 1
ATOM 1152 O O . LEU A 1 146 ? -16.544 -3.312 35.989 1.00 89.94 146 LEU A O 1
ATOM 1156 N N . THR A 1 147 ? -16.497 -4.627 37.807 1.00 90.56 147 THR A N 1
ATOM 1157 C CA . THR A 1 147 ? -15.129 -5.116 37.571 1.00 90.56 147 THR A CA 1
ATOM 1158 C C . THR A 1 147 ? -15.036 -5.891 36.250 1.00 90.56 147 THR A C 1
ATOM 1160 O O . THR A 1 147 ? -14.089 -5.729 35.479 1.00 90.56 147 THR A O 1
ATOM 1163 N N . GLU A 1 148 ? -16.036 -6.722 35.943 1.00 90.75 148 GLU A N 1
ATOM 1164 C CA . GLU A 1 148 ? -16.116 -7.425 34.658 1.00 90.75 148 GLU A CA 1
ATOM 1165 C C . GLU A 1 148 ? -16.258 -6.461 33.476 1.00 90.75 148 GLU A C 1
ATOM 1167 O O . GLU A 1 148 ? -15.629 -6.657 32.434 1.00 90.75 148 GLU A O 1
ATOM 1172 N N . MET A 1 149 ? -17.061 -5.409 33.631 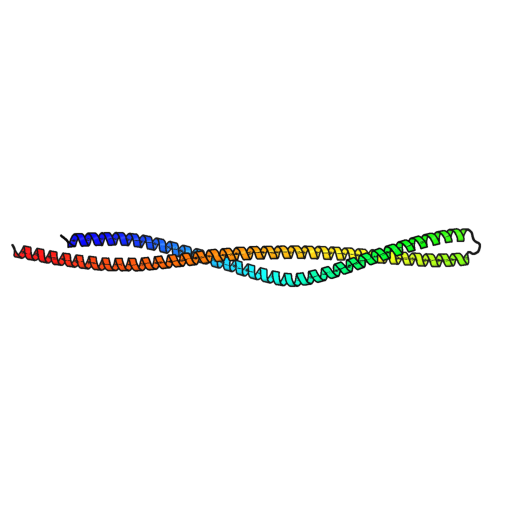1.00 90.38 149 MET A N 1
ATOM 1173 C CA . MET A 1 149 ? -17.216 -4.374 32.612 1.00 90.38 149 MET A CA 1
ATOM 1174 C C . MET A 1 149 ? -15.925 -3.588 32.386 1.00 90.38 149 MET A C 1
ATOM 1176 O O . MET A 1 149 ? -15.557 -3.355 31.237 1.00 90.38 149 MET A O 1
ATOM 1180 N N . GLU A 1 150 ? -15.201 -3.236 33.447 1.00 89.56 150 GLU A N 1
ATOM 1181 C CA . GLU A 1 150 ? -13.902 -2.565 33.346 1.00 89.56 150 GLU A CA 1
ATOM 1182 C C . GLU A 1 150 ? -12.884 -3.425 32.589 1.00 89.56 150 GLU A C 1
ATOM 1184 O O . GLU A 1 150 ? -12.222 -2.929 31.676 1.00 89.56 150 GLU A O 1
ATOM 1189 N N . HIS A 1 151 ? -12.817 -4.731 32.872 1.00 91.19 151 HIS A N 1
ATOM 1190 C CA . HIS A 1 151 ? -11.971 -5.648 32.105 1.00 91.19 151 HIS A CA 1
ATOM 1191 C C . HIS A 1 151 ? -12.346 -5.691 30.616 1.00 91.19 151 HIS A C 1
ATOM 1193 O O . HIS A 1 151 ? -11.456 -5.665 29.763 1.00 91.19 151 HIS A O 1
ATOM 1199 N N . LYS A 1 152 ? -13.646 -5.718 30.285 1.00 90.44 152 LYS A N 1
ATOM 1200 C CA . LYS A 1 152 ? -14.112 -5.677 28.887 1.00 90.44 152 LYS A CA 1
ATOM 1201 C C . LYS A 1 152 ? -13.730 -4.367 28.202 1.00 90.44 152 LYS A C 1
ATOM 1203 O O . LYS A 1 152 ? -13.200 -4.396 27.098 1.00 90.44 152 LYS A O 1
ATOM 1208 N N . MET A 1 153 ? -13.915 -3.225 28.862 1.00 89.06 153 MET A N 1
ATOM 1209 C CA . MET A 1 153 ? -13.531 -1.918 28.316 1.00 89.06 153 MET A CA 1
ATOM 1210 C C . MET A 1 153 ? -12.021 -1.805 28.058 1.00 89.06 153 MET A C 1
ATOM 1212 O O . MET A 1 153 ? -11.603 -1.248 27.039 1.00 89.06 153 MET A O 1
ATOM 1216 N N . VAL A 1 154 ? -11.193 -2.359 28.949 1.00 90.00 154 VAL A N 1
ATOM 1217 C CA . VAL A 1 154 ? -9.739 -2.437 28.739 1.00 90.00 154 VAL A CA 1
ATOM 1218 C C . VAL A 1 154 ? -9.417 -3.305 27.520 1.00 90.00 154 VAL A C 1
ATOM 1220 O O . VAL A 1 154 ? -8.623 -2.886 26.680 1.00 90.00 154 VAL A O 1
ATOM 1223 N N . ALA A 1 155 ? -10.066 -4.463 27.371 1.00 87.94 155 ALA A N 1
ATOM 1224 C CA . ALA A 1 155 ? -9.873 -5.332 26.210 1.00 87.94 155 ALA A CA 1
ATOM 1225 C C . ALA A 1 155 ? -10.258 -4.639 24.887 1.00 87.94 155 ALA A C 1
ATOM 1227 O O . ALA A 1 155 ? -9.480 -4.677 23.935 1.00 87.94 155 ALA A O 1
ATOM 1228 N N . LEU A 1 156 ? -11.392 -3.930 24.852 1.00 86.06 156 LEU A N 1
ATOM 1229 C CA . LEU A 1 156 ? -11.821 -3.144 23.686 1.00 86.06 156 LEU A CA 1
ATOM 1230 C C . LEU A 1 156 ? -10.819 -2.033 23.331 1.00 86.06 156 LEU A C 1
ATOM 1232 O O . LEU A 1 156 ? -10.599 -1.740 22.157 1.00 86.06 156 LEU A O 1
ATOM 1236 N N . THR A 1 157 ? -10.183 -1.427 24.338 1.00 86.31 157 THR A N 1
ATOM 1237 C CA . THR A 1 157 ? -9.157 -0.394 24.124 1.00 86.31 157 THR A CA 1
ATOM 1238 C C . THR A 1 157 ? -7.908 -0.977 23.467 1.00 86.31 157 THR A C 1
ATOM 1240 O O . THR A 1 157 ? -7.398 -0.395 22.513 1.00 86.31 157 THR A O 1
ATOM 1243 N N . VAL A 1 158 ? -7.446 -2.141 23.936 1.00 88.38 158 VAL A N 1
ATOM 1244 C CA . VAL A 1 158 ? -6.309 -2.852 23.328 1.00 88.38 158 VAL A CA 1
ATOM 1245 C C . VAL A 1 158 ? -6.620 -3.216 21.878 1.00 88.38 158 VAL A C 1
ATOM 1247 O O . VAL A 1 158 ? -5.813 -2.949 20.992 1.00 88.38 158 VAL A O 1
ATOM 1250 N N . GLU A 1 159 ? -7.812 -3.753 21.620 1.00 85.31 159 GLU A N 1
ATOM 1251 C CA . GLU A 1 159 ? -8.241 -4.124 20.272 1.00 85.31 159 GLU A CA 1
ATOM 1252 C C . GLU A 1 159 ? -8.267 -2.914 19.319 1.00 85.31 159 GLU A C 1
ATOM 1254 O O . GLU A 1 159 ? -7.782 -2.997 18.189 1.00 85.31 159 GLU A O 1
ATOM 1259 N N . ARG A 1 160 ? -8.752 -1.756 19.787 1.00 82.12 160 ARG A N 1
ATOM 1260 C CA . ARG A 1 160 ? -8.713 -0.489 19.037 1.00 82.12 160 ARG A CA 1
ATOM 1261 C C . ARG A 1 160 ? -7.282 -0.037 18.720 1.00 82.12 160 ARG A C 1
ATOM 1263 O O . ARG A 1 160 ? -7.026 0.464 17.626 1.00 82.12 160 ARG A O 1
ATOM 1270 N N . ASP A 1 161 ? -6.354 -0.181 19.658 1.00 85.12 161 ASP A N 1
ATOM 1271 C CA . ASP A 1 161 ? -4.964 0.232 19.445 1.00 85.12 161 ASP A CA 1
ATOM 1272 C C . ASP A 1 161 ? -4.253 -0.694 18.433 1.00 85.12 161 ASP A C 1
ATOM 1274 O O . ASP A 1 161 ? -3.510 -0.218 17.571 1.00 85.12 161 ASP A O 1
ATOM 1278 N N . GLU A 1 162 ? -4.544 -2.001 18.453 1.00 85.50 162 GLU A N 1
ATOM 1279 C CA . GLU A 1 162 ? -4.083 -2.959 17.432 1.00 85.50 162 GLU A CA 1
ATOM 1280 C C . GLU A 1 162 ? -4.625 -2.622 16.033 1.00 85.50 162 GLU A C 1
ATOM 1282 O O . GLU A 1 162 ? -3.903 -2.700 15.034 1.00 85.50 162 GLU A O 1
ATOM 1287 N N . LEU A 1 163 ? -5.891 -2.205 15.960 1.00 81.94 163 LEU A N 1
ATOM 1288 C CA . LEU A 1 163 ? -6.537 -1.726 14.738 1.00 81.94 163 LEU A CA 1
ATOM 1289 C C . LEU A 1 163 ? -5.837 -0.483 14.170 1.00 81.94 163 LEU A C 1
ATOM 1291 O O . LEU A 1 163 ? -5.504 -0.454 12.983 1.00 81.94 163 LEU A O 1
ATOM 1295 N N . ALA A 1 164 ? -5.551 0.510 15.014 1.00 83.88 164 ALA A N 1
ATOM 1296 C CA . ALA A 1 164 ? -4.839 1.718 14.604 1.00 83.88 164 ALA A CA 1
ATOM 1297 C C . ALA A 1 164 ? -3.437 1.400 14.048 1.00 83.88 164 ALA A C 1
ATOM 1299 O O . ALA A 1 164 ? -3.053 1.913 12.994 1.00 83.88 164 ALA A O 1
ATOM 1300 N N . ALA A 1 165 ? -2.698 0.495 14.698 1.00 86.56 165 ALA A N 1
ATOM 1301 C CA . ALA A 1 165 ? -1.384 0.058 14.224 1.00 86.56 165 ALA A CA 1
ATOM 1302 C C . ALA A 1 165 ? -1.451 -0.643 12.850 1.00 86.56 165 ALA A C 1
ATOM 1304 O O . ALA A 1 165 ? -0.590 -0.425 11.991 1.00 86.56 165 ALA A O 1
ATOM 1305 N N . ALA A 1 166 ? -2.486 -1.454 12.608 1.00 82.62 166 ALA A N 1
ATOM 1306 C CA . ALA A 1 166 ? -2.701 -2.101 11.314 1.00 82.62 166 ALA A CA 1
ATOM 1307 C C . ALA A 1 166 ? -2.993 -1.082 10.192 1.00 82.62 166 ALA A C 1
ATOM 1309 O O . ALA A 1 166 ? -2.477 -1.216 9.077 1.00 82.62 166 ALA A O 1
ATOM 1310 N N . GLU A 1 167 ? -3.762 -0.025 10.476 1.00 83.44 167 GLU A N 1
ATOM 1311 C CA . GLU A 1 167 ? -4.014 1.053 9.511 1.00 83.44 167 GLU A CA 1
ATOM 1312 C C . GLU A 1 167 ? -2.742 1.823 9.137 1.00 83.44 167 GLU A C 1
ATOM 1314 O O . GLU A 1 167 ? -2.539 2.155 7.962 1.00 83.44 167 GLU A O 1
ATOM 1319 N N . GLU A 1 168 ? -1.871 2.097 10.109 1.00 87.00 168 GLU A N 1
ATOM 1320 C CA . GLU A 1 168 ? -0.580 2.743 9.864 1.00 87.00 168 GLU A CA 1
ATOM 1321 C C . GLU A 1 168 ? 0.330 1.878 8.985 1.00 87.00 168 GLU A C 1
ATOM 1323 O O . GLU A 1 168 ? 0.901 2.376 8.008 1.00 87.00 168 GLU A O 1
ATOM 1328 N N . ALA A 1 169 ? 0.406 0.572 9.263 1.00 84.69 169 ALA A N 1
ATOM 1329 C CA . ALA A 1 169 ? 1.159 -0.374 8.442 1.00 84.69 169 ALA A CA 1
ATOM 1330 C C . ALA A 1 169 ? 0.649 -0.400 6.989 1.00 84.69 169 ALA A C 1
ATOM 1332 O O . ALA A 1 169 ? 1.446 -0.366 6.046 1.00 84.69 169 ALA A O 1
ATOM 1333 N N . ARG A 1 170 ? -0.677 -0.373 6.792 1.00 83.00 170 ARG A N 1
ATOM 1334 C CA . ARG A 1 170 ? -1.296 -0.300 5.460 1.00 83.00 170 ARG A CA 1
ATOM 1335 C C . ARG 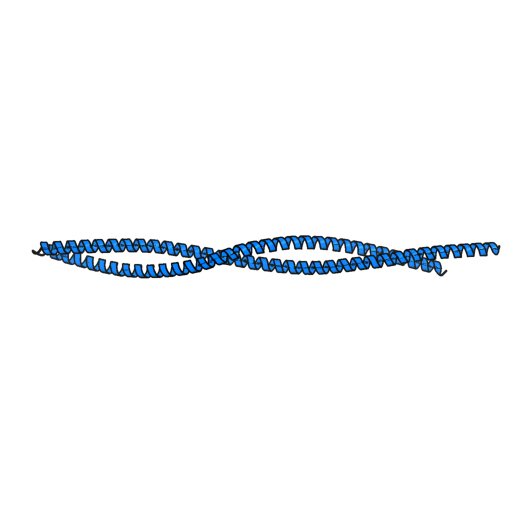A 1 170 ? -0.901 0.976 4.715 1.00 83.00 170 ARG A C 1
ATOM 1337 O O . ARG A 1 170 ? -0.492 0.898 3.559 1.00 83.00 170 ARG A O 1
ATOM 1344 N N . ARG A 1 171 ? -0.975 2.142 5.366 1.00 86.06 171 ARG A N 1
ATOM 1345 C CA . ARG A 1 171 ? -0.559 3.424 4.759 1.00 86.06 171 ARG A CA 1
ATOM 1346 C C . ARG A 1 171 ? 0.920 3.413 4.366 1.00 86.06 171 ARG A C 1
ATOM 1348 O O . ARG A 1 171 ? 1.277 3.926 3.309 1.00 86.06 171 ARG A O 1
ATOM 1355 N N . ALA A 1 172 ? 1.785 2.800 5.175 1.00 88.56 172 ALA A N 1
ATOM 1356 C CA . ALA A 1 172 ? 3.202 2.667 4.845 1.00 88.56 172 ALA A CA 1
ATOM 1357 C C . ALA A 1 172 ? 3.434 1.819 3.578 1.00 88.56 172 ALA A C 1
ATOM 1359 O O . ALA A 1 172 ? 4.296 2.158 2.764 1.00 88.56 172 ALA A O 1
ATOM 1360 N N . LEU A 1 173 ? 2.654 0.749 3.377 1.00 85.88 173 LEU A N 1
ATOM 1361 C CA . LEU A 1 173 ? 2.701 -0.060 2.153 1.00 85.88 173 LEU A CA 1
ATOM 1362 C C . LEU A 1 173 ? 2.219 0.716 0.918 1.00 85.88 173 LEU A C 1
ATOM 1364 O O . LEU A 1 173 ? 2.850 0.619 -0.131 1.00 85.88 173 LEU A O 1
ATOM 1368 N N . GLU A 1 174 ? 1.167 1.535 1.037 1.00 88.00 174 GLU A N 1
ATOM 1369 C CA . GLU A 1 174 ? 0.690 2.396 -0.063 1.00 88.00 174 GLU A CA 1
ATOM 1370 C C . GLU A 1 174 ? 1.777 3.365 -0.545 1.00 88.00 174 GLU A C 1
ATOM 1372 O O . GLU A 1 174 ? 1.990 3.524 -1.749 1.00 88.00 174 GLU A O 1
ATOM 1377 N N . VAL A 1 175 ? 2.502 3.982 0.393 1.00 94.12 175 VAL A N 1
ATOM 1378 C CA . VAL A 1 175 ? 3.616 4.889 0.078 1.00 94.12 175 VAL A CA 1
ATOM 1379 C C . VAL A 1 175 ? 4.740 4.147 -0.647 1.00 94.12 175 VAL A C 1
ATOM 1381 O O . VAL A 1 175 ? 5.232 4.637 -1.664 1.00 94.12 175 VAL A O 1
ATOM 1384 N N . LYS A 1 176 ? 5.123 2.956 -0.166 1.00 91.25 176 LYS A N 1
ATOM 1385 C CA . LYS A 1 176 ? 6.150 2.124 -0.815 1.00 91.25 176 LYS A CA 1
ATOM 1386 C C . LYS A 1 176 ? 5.746 1.717 -2.229 1.00 91.25 176 LYS A C 1
ATOM 1388 O O . LYS A 1 176 ? 6.549 1.851 -3.145 1.00 91.25 176 LYS A O 1
ATOM 1393 N N . LEU A 1 177 ? 4.505 1.266 -2.417 1.00 89.00 177 LEU A N 1
ATOM 1394 C CA . LEU A 1 177 ? 3.989 0.880 -3.729 1.00 89.00 177 LEU A CA 1
ATOM 1395 C C . LEU A 1 177 ? 4.042 2.050 -4.714 1.00 89.00 177 LEU A C 1
ATOM 1397 O O . LEU A 1 177 ? 4.465 1.873 -5.854 1.00 89.00 177 LEU A O 1
ATOM 1401 N N . LYS A 1 178 ? 3.648 3.248 -4.275 1.00 92.19 178 LYS A N 1
ATOM 1402 C CA . LYS A 1 178 ? 3.696 4.442 -5.120 1.00 92.19 178 LYS A CA 1
ATOM 1403 C C . LYS A 1 178 ? 5.130 4.800 -5.525 1.00 92.19 178 LYS A C 1
ATOM 1405 O O . LYS A 1 178 ? 5.367 5.062 -6.698 1.00 92.19 178 LYS A O 1
ATOM 1410 N N . ALA A 1 179 ? 6.076 4.757 -4.586 1.00 92.31 179 ALA A N 1
ATOM 1411 C CA . ALA A 1 179 ? 7.487 5.008 -4.881 1.00 92.31 179 ALA A CA 1
ATOM 1412 C C . ALA A 1 179 ? 8.041 4.006 -5.912 1.00 92.31 179 ALA A C 1
ATOM 1414 O O . ALA A 1 179 ? 8.662 4.410 -6.891 1.00 92.31 179 ALA A O 1
ATOM 1415 N N . GLN A 1 180 ? 7.727 2.718 -5.748 1.00 87.69 180 GLN A N 1
ATOM 1416 C CA . GLN A 1 180 ? 8.142 1.667 -6.682 1.00 87.69 180 GLN A CA 1
ATOM 1417 C C . GLN A 1 180 ? 7.518 1.830 -8.080 1.00 87.69 180 GLN A C 1
ATOM 1419 O O . GLN A 1 180 ? 8.160 1.589 -9.102 1.00 87.69 180 GLN A O 1
ATOM 1424 N N . GLN A 1 181 ? 6.266 2.291 -8.159 1.00 88.94 181 GLN A N 1
ATOM 1425 C CA . GLN A 1 181 ? 5.616 2.604 -9.436 1.00 88.94 181 GLN A CA 1
ATOM 1426 C C . GLN A 1 181 ? 6.261 3.797 -10.150 1.00 88.94 181 GLN A C 1
ATOM 1428 O O . GLN A 1 181 ? 6.402 3.771 -11.374 1.00 88.94 181 GLN A O 1
ATOM 1433 N N . GLU A 1 182 ? 6.651 4.830 -9.405 1.00 93.31 182 GLU A N 1
ATOM 1434 C CA . GLU A 1 182 ? 7.367 5.988 -9.947 1.00 93.31 182 GLU A CA 1
ATOM 1435 C C . GLU A 1 182 ? 8.753 5.578 -10.474 1.00 93.31 182 GLU A C 1
ATOM 1437 O O . GLU A 1 182 ? 9.126 5.963 -11.583 1.00 93.31 182 GLU A O 1
ATOM 1442 N N . GLU A 1 183 ? 9.479 4.728 -9.745 1.00 91.75 183 GLU A N 1
ATOM 1443 C CA . GLU A 1 183 ? 10.777 4.190 -10.171 1.00 91.75 183 GLU A CA 1
ATOM 1444 C C . GLU A 1 183 ? 10.666 3.346 -11.451 1.00 91.75 183 GLU A C 1
ATOM 1446 O O . GLU A 1 183 ? 11.395 3.579 -12.421 1.00 91.75 183 GLU A O 1
ATOM 1451 N N . LEU A 1 184 ? 9.674 2.452 -11.523 1.00 88.31 184 LEU A N 1
ATOM 1452 C CA . LEU A 1 184 ? 9.360 1.705 -12.745 1.00 88.31 184 LEU A CA 1
ATOM 1453 C C . LEU A 1 184 ? 9.049 2.617 -13.933 1.00 88.31 184 LEU A C 1
ATOM 1455 O O . LEU A 1 184 ? 9.429 2.316 -15.066 1.00 88.31 184 LEU A O 1
ATOM 1459 N N . GLN A 1 185 ? 8.342 3.724 -13.704 1.00 90.69 185 GLN A N 1
ATOM 1460 C CA . GLN A 1 185 ? 8.012 4.671 -14.763 1.00 90.69 185 GLN A CA 1
ATOM 1461 C C . GLN A 1 185 ? 9.267 5.374 -15.299 1.00 90.69 185 GLN A C 1
ATOM 1463 O O . GLN A 1 185 ? 9.399 5.546 -16.513 1.00 90.69 185 GLN A O 1
ATOM 1468 N N . VAL A 1 186 ? 10.202 5.735 -14.415 1.00 91.75 186 VAL A N 1
ATOM 1469 C CA . VAL A 1 186 ? 11.496 6.319 -14.795 1.00 91.75 186 VAL A CA 1
ATOM 1470 C C . VAL A 1 186 ? 12.330 5.321 -15.594 1.00 91.75 186 VAL A C 1
ATOM 1472 O O . VAL A 1 186 ? 12.819 5.666 -16.671 1.00 91.75 186 VAL A O 1
ATOM 1475 N N . LEU A 1 187 ? 12.447 4.077 -15.122 1.00 87.25 187 LEU A N 1
ATOM 1476 C CA . LEU A 1 187 ? 13.200 3.032 -15.822 1.00 87.25 187 LEU A CA 1
ATOM 1477 C C . LEU A 1 187 ? 12.597 2.700 -17.181 1.00 87.25 187 LEU A C 1
ATOM 1479 O O . LEU A 1 187 ? 13.332 2.544 -18.152 1.00 87.25 187 LEU A O 1
ATOM 1483 N N . ARG A 1 188 ? 11.265 2.675 -17.288 1.00 87.25 188 ARG A N 1
ATOM 1484 C CA . ARG A 1 188 ? 10.583 2.508 -18.573 1.00 87.25 188 ARG A CA 1
ATOM 1485 C C . ARG A 1 188 ? 10.935 3.631 -19.547 1.00 87.25 188 ARG A C 1
ATOM 1487 O O . ARG A 1 188 ? 11.291 3.346 -20.685 1.00 87.25 188 ARG A O 1
ATOM 1494 N N . GLY A 1 189 ? 10.886 4.886 -19.097 1.00 88.31 189 GLY A N 1
ATOM 1495 C CA . GLY A 1 189 ? 11.286 6.027 -19.923 1.00 88.31 189 GLY A CA 1
ATOM 1496 C C . GLY A 1 189 ? 12.759 5.963 -20.345 1.00 88.31 189 GLY A C 1
ATOM 1497 O O . GLY A 1 189 ? 13.085 6.265 -21.491 1.00 88.31 189 GLY A O 1
ATOM 1498 N N . GLY A 1 190 ? 13.646 5.521 -19.447 1.00 87.19 190 GLY A N 1
ATOM 1499 C CA . GLY A 1 190 ? 15.062 5.298 -19.748 1.00 87.19 190 GLY A CA 1
ATOM 1500 C C . GLY A 1 190 ? 15.291 4.175 -20.765 1.00 87.19 190 GLY A C 1
ATOM 1501 O O . GLY A 1 190 ? 16.064 4.350 -21.703 1.00 87.19 190 GLY A O 1
ATOM 1502 N N . ALA A 1 191 ? 14.586 3.050 -20.628 1.00 82.44 191 ALA A N 1
ATOM 1503 C CA . ALA A 1 191 ? 14.662 1.924 -21.554 1.00 82.44 191 ALA A CA 1
ATOM 1504 C C . ALA A 1 191 ? 14.157 2.300 -22.957 1.00 82.44 191 ALA A C 1
ATOM 1506 O O . ALA A 1 191 ? 14.826 2.001 -23.941 1.00 82.44 191 ALA A O 1
ATOM 1507 N N . GLU A 1 192 ? 13.041 3.031 -23.058 1.00 87.38 192 GLU A N 1
ATOM 1508 C CA . GLU A 1 192 ? 12.503 3.521 -24.338 1.00 87.38 192 GLU A CA 1
ATOM 1509 C C . GLU A 1 192 ? 13.499 4.457 -25.053 1.00 87.38 192 GLU A C 1
ATOM 1511 O O . GLU A 1 192 ? 13.705 4.360 -26.265 1.00 87.38 192 GLU A O 1
ATOM 1516 N N . GLN A 1 193 ? 14.179 5.336 -24.307 1.00 87.31 193 GLN A N 1
ATOM 1517 C CA . GLN A 1 193 ? 15.241 6.189 -24.857 1.00 87.31 193 GLN A CA 1
ATOM 1518 C C . GLN A 1 193 ? 16.458 5.377 -25.313 1.00 87.31 193 GLN A C 1
ATOM 1520 O O . GLN A 1 193 ? 17.037 5.667 -26.364 1.00 87.31 193 GLN A O 1
ATOM 1525 N N . GLN A 1 194 ? 16.839 4.360 -24.540 1.00 85.25 194 GLN A N 1
ATOM 1526 C CA . GLN A 1 194 ? 17.974 3.497 -24.846 1.00 85.25 194 GLN A CA 1
ATOM 1527 C C . GLN A 1 194 ? 17.712 2.626 -26.083 1.00 85.25 194 GLN A C 1
ATOM 1529 O O . GLN A 1 194 ? 18.597 2.474 -26.925 1.00 85.25 194 GLN A O 1
ATOM 1534 N N . GLU A 1 195 ? 16.492 2.111 -26.243 1.00 84.88 195 GLU A N 1
ATOM 1535 C CA . GLU A 1 195 ? 16.059 1.365 -27.427 1.00 84.88 195 GLU A CA 1
ATOM 1536 C C . GLU A 1 195 ? 16.058 2.259 -28.674 1.00 84.88 195 GLU A C 1
ATOM 1538 O O . GLU A 1 195 ? 16.600 1.883 -29.718 1.00 84.88 195 GLU A O 1
ATOM 1543 N N . ALA A 1 196 ? 15.549 3.491 -28.555 1.00 86.88 196 ALA A N 1
ATOM 1544 C CA . ALA A 1 196 ? 15.607 4.472 -29.634 1.00 86.88 196 ALA A CA 1
ATOM 1545 C C . ALA A 1 196 ? 17.060 4.775 -30.046 1.00 86.88 196 ALA A C 1
ATOM 1547 O O . ALA A 1 196 ? 17.374 4.766 -31.240 1.00 86.88 196 ALA A O 1
ATOM 1548 N N . ALA A 1 197 ? 17.965 4.967 -29.082 1.00 85.12 197 ALA A N 1
ATOM 1549 C CA . ALA A 1 197 ? 19.388 5.174 -29.348 1.00 85.12 197 ALA A CA 1
ATOM 1550 C C . ALA A 1 197 ? 20.036 3.954 -30.029 1.00 85.12 197 ALA A C 1
ATOM 1552 O O . ALA A 1 197 ? 20.731 4.105 -31.035 1.00 85.12 197 ALA A O 1
ATOM 1553 N N . ALA A 1 198 ? 19.757 2.741 -29.542 1.00 83.44 198 ALA A N 1
ATOM 1554 C CA . ALA A 1 198 ? 20.273 1.506 -30.125 1.00 83.44 198 ALA A CA 1
ATOM 1555 C C . ALA A 1 198 ? 19.763 1.275 -31.559 1.00 83.44 198 ALA A C 1
ATOM 1557 O O . ALA A 1 198 ? 20.527 0.808 -32.408 1.00 83.44 198 ALA A O 1
ATOM 1558 N N . SER A 1 199 ? 18.504 1.630 -31.845 1.00 86.62 199 SER A N 1
ATOM 1559 C CA . SER A 1 199 ? 17.925 1.560 -33.192 1.00 86.62 199 SER A CA 1
ATOM 1560 C C . SER A 1 199 ? 18.600 2.540 -34.158 1.00 86.62 199 SER A C 1
ATOM 1562 O O . SER A 1 199 ? 18.950 2.164 -35.277 1.00 86.62 199 SER A O 1
ATOM 1564 N N . ALA A 1 200 ? 18.873 3.768 -33.702 1.00 87.81 200 ALA A N 1
ATOM 1565 C CA . ALA A 1 200 ? 19.564 4.779 -34.491 1.00 87.81 200 ALA A CA 1
ATOM 1566 C C . ALA A 1 200 ? 21.018 4.376 -34.780 1.00 87.81 200 ALA A C 1
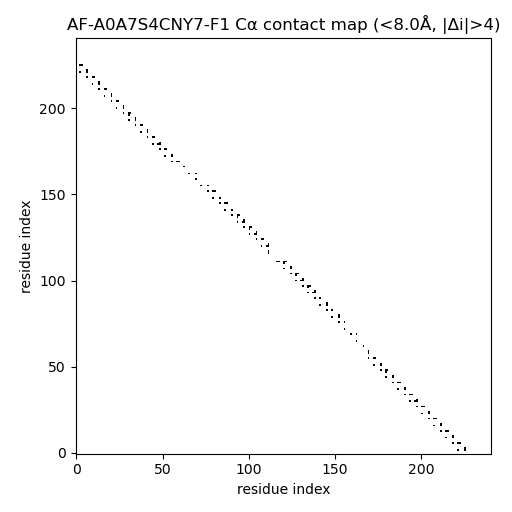ATOM 1568 O O . ALA A 1 200 ? 21.492 4.552 -35.900 1.00 87.81 200 ALA A O 1
ATOM 1569 N N . ASP A 1 201 ? 21.718 3.804 -33.797 1.00 84.00 201 ASP A N 1
ATOM 1570 C CA . ASP A 1 201 ? 23.077 3.289 -33.991 1.00 84.00 201 ASP A CA 1
ATOM 1571 C C . ASP A 1 201 ? 23.106 2.083 -34.941 1.00 84.00 201 ASP A C 1
ATOM 1573 O O . ASP A 1 201 ? 24.005 1.985 -35.773 1.00 84.00 201 ASP A O 1
ATOM 1577 N N . ARG A 1 202 ? 22.103 1.193 -34.888 1.00 85.75 202 ARG A N 1
ATOM 1578 C CA . ARG A 1 202 ? 21.979 0.095 -35.862 1.00 85.75 202 ARG A CA 1
ATOM 1579 C C . ARG A 1 202 ? 21.814 0.631 -37.285 1.00 85.75 202 ARG A C 1
ATOM 1581 O O . ARG A 1 202 ? 22.532 0.180 -38.170 1.00 85.75 202 ARG A O 1
ATOM 1588 N N . GLN A 1 203 ? 20.939 1.615 -37.494 1.00 89.19 203 GLN A N 1
ATOM 1589 C CA . GLN A 1 203 ? 20.749 2.215 -38.818 1.00 89.19 203 GLN A CA 1
ATOM 1590 C C . GLN A 1 203 ? 22.040 2.865 -39.334 1.00 89.19 203 GLN A C 1
ATOM 1592 O O . GLN A 1 203 ? 22.435 2.640 -40.472 1.00 89.19 203 GLN A O 1
ATOM 1597 N N . ARG A 1 204 ? 22.749 3.617 -38.481 1.00 88.50 204 ARG A N 1
ATOM 1598 C CA . ARG A 1 204 ? 24.043 4.227 -38.839 1.00 88.50 204 ARG A CA 1
ATOM 1599 C C . ARG A 1 204 ? 25.091 3.188 -39.223 1.00 88.50 204 ARG A C 1
ATOM 1601 O O . ARG A 1 204 ? 25.887 3.441 -40.123 1.00 88.50 204 ARG A O 1
ATOM 1608 N N . LEU A 1 205 ? 25.114 2.047 -38.533 1.00 86.69 205 LEU A N 1
ATOM 1609 C CA . LEU A 1 205 ? 25.994 0.932 -38.872 1.00 86.69 205 LEU A CA 1
ATOM 1610 C C . LEU A 1 205 ? 25.656 0.358 -40.247 1.00 86.69 205 LEU A C 1
ATOM 1612 O O . LEU A 1 205 ? 26.565 0.186 -41.051 1.00 86.69 205 LEU A O 1
ATOM 1616 N N . GLU A 1 206 ? 24.379 0.109 -40.531 1.00 90.50 206 GLU A N 1
ATOM 1617 C CA . GLU A 1 206 ? 23.929 -0.398 -41.833 1.00 90.50 206 GLU A CA 1
ATOM 1618 C C . GLU A 1 206 ? 24.286 0.572 -42.972 1.00 90.50 206 GLU A C 1
ATOM 1620 O O . GLU A 1 206 ? 24.856 0.153 -43.983 1.00 90.50 206 GLU A O 1
ATOM 1625 N N . ASP A 1 207 ? 24.045 1.872 -42.778 1.00 90.56 207 ASP A N 1
ATOM 1626 C CA . ASP A 1 207 ? 24.371 2.915 -43.755 1.00 90.56 207 ASP A CA 1
ATOM 1627 C C . ASP A 1 207 ? 25.891 2.999 -44.006 1.00 90.56 207 ASP A C 1
ATOM 1629 O O . ASP A 1 207 ? 26.346 3.048 -45.153 1.00 90.56 207 ASP A O 1
ATOM 1633 N N . ALA A 1 208 ? 26.702 2.961 -42.941 1.00 86.94 208 ALA A N 1
ATOM 1634 C CA . ALA A 1 208 ? 28.160 3.006 -43.047 1.00 86.94 208 ALA A CA 1
ATOM 1635 C C . ALA A 1 208 ? 28.743 1.725 -43.671 1.00 86.94 208 ALA A C 1
ATOM 1637 O O . ALA A 1 208 ? 29.720 1.788 -44.421 1.00 86.94 208 ALA A O 1
ATOM 1638 N N . GLU A 1 209 ? 28.157 0.556 -43.392 1.00 90.31 209 GLU A N 1
ATOM 1639 C CA . GLU A 1 209 ? 28.541 -0.712 -44.022 1.00 90.31 209 GLU A CA 1
ATOM 1640 C C . GLU A 1 209 ? 28.236 -0.707 -45.525 1.00 90.31 209 GLU A C 1
ATOM 1642 O O . GLU A 1 209 ? 29.064 -1.179 -46.314 1.00 90.31 209 GLU A O 1
ATOM 1647 N N . ALA A 1 210 ? 27.102 -0.126 -45.928 1.00 91.81 210 ALA A N 1
ATOM 1648 C CA . ALA A 1 210 ? 26.740 0.058 -47.330 1.00 91.81 210 ALA A CA 1
ATOM 1649 C C . ALA A 1 210 ? 27.718 1.001 -48.053 1.00 91.81 210 ALA A C 1
ATOM 1651 O O . ALA A 1 210 ? 28.268 0.627 -49.091 1.00 91.81 210 ALA A O 1
ATOM 1652 N N . GLU A 1 211 ? 28.025 2.169 -47.476 1.00 92.12 211 GLU A N 1
ATOM 1653 C CA . GLU A 1 211 ? 28.996 3.118 -48.048 1.00 92.12 211 GLU A CA 1
ATOM 1654 C C . GLU A 1 211 ? 30.385 2.477 -48.210 1.00 92.12 211 GLU A C 1
ATOM 1656 O O . GLU A 1 211 ? 31.065 2.628 -49.231 1.00 92.12 211 GLU A O 1
ATOM 1661 N N . LEU A 1 212 ? 30.810 1.701 -47.213 1.00 89.88 212 LEU A N 1
ATOM 1662 C CA . LEU A 1 212 ? 32.093 1.014 -47.239 1.00 89.88 212 LEU A CA 1
ATOM 1663 C C . LEU A 1 212 ? 32.131 -0.088 -48.307 1.00 89.88 212 LEU A C 1
ATOM 1665 O O . LEU A 1 212 ? 33.170 -0.304 -48.941 1.00 89.88 212 LEU A O 1
ATOM 1669 N N . ALA A 1 213 ? 31.011 -0.776 -48.541 1.00 91.44 213 ALA A N 1
ATOM 1670 C CA . ALA A 1 213 ? 30.878 -1.737 -49.631 1.00 91.44 213 ALA A CA 1
ATOM 1671 C C . ALA A 1 213 ? 30.980 -1.057 -51.008 1.00 91.44 213 ALA A C 1
ATOM 1673 O O . ALA A 1 213 ? 31.707 -1.557 -51.872 1.00 91.44 213 ALA A O 1
ATOM 1674 N N . GLU A 1 214 ? 30.332 0.095 -51.198 1.00 92.75 214 GLU A N 1
ATOM 1675 C CA . GLU A 1 214 ? 30.410 0.879 -52.438 1.00 92.75 214 GLU A CA 1
ATOM 1676 C C . GLU A 1 214 ? 31.836 1.364 -52.723 1.00 92.75 214 GLU A C 1
ATOM 1678 O O . GLU A 1 214 ? 32.355 1.162 -53.825 1.00 92.75 214 GLU A O 1
ATOM 1683 N N . LEU A 1 215 ? 32.520 1.922 -51.718 1.00 89.25 215 LEU A N 1
ATOM 1684 C CA . LEU A 1 215 ? 33.906 2.377 -51.859 1.00 89.25 215 LEU A CA 1
ATOM 1685 C C . LEU A 1 215 ? 34.858 1.229 -52.208 1.00 89.25 215 LEU A C 1
ATOM 1687 O O . LEU A 1 215 ? 35.723 1.389 -53.069 1.00 89.25 215 LEU A O 1
ATOM 1691 N N . ARG A 1 216 ? 34.674 0.043 -51.613 1.00 91.44 216 ARG A N 1
ATOM 1692 C CA . ARG A 1 216 ? 35.462 -1.152 -51.965 1.00 91.44 216 ARG A CA 1
ATOM 1693 C C . ARG A 1 216 ? 35.283 -1.554 -53.427 1.00 91.44 216 ARG A C 1
ATOM 1695 O O . ARG A 1 216 ? 36.243 -2.009 -54.051 1.00 91.44 216 ARG A O 1
ATOM 1702 N N . VAL A 1 217 ? 34.073 -1.427 -53.973 1.00 92.69 217 VAL A N 1
ATOM 1703 C CA . VAL A 1 217 ? 33.809 -1.695 -55.395 1.00 92.69 217 VAL A CA 1
ATOM 1704 C C . VAL A 1 217 ? 34.473 -0.632 -56.270 1.00 92.69 217 VAL A C 1
ATOM 1706 O O . VAL A 1 217 ? 35.160 -0.993 -57.226 1.00 92.69 217 VAL A O 1
ATOM 1709 N N . ALA A 1 218 ? 34.339 0.650 -55.921 1.00 88.88 218 ALA A N 1
ATOM 1710 C CA . ALA A 1 218 ? 34.938 1.758 -56.664 1.00 88.88 218 ALA A CA 1
ATOM 1711 C C . ALA A 1 218 ? 36.472 1.661 -56.725 1.00 88.88 218 ALA A C 1
ATOM 1713 O O . ALA A 1 218 ? 37.055 1.754 -57.805 1.00 88.88 218 ALA A O 1
ATOM 1714 N N . VAL A 1 219 ? 37.127 1.373 -55.595 1.00 89.81 219 VAL A N 1
ATOM 1715 C CA . VAL A 1 219 ? 38.586 1.190 -55.538 1.00 89.81 219 VAL A CA 1
ATOM 1716 C C . VAL A 1 219 ? 39.027 0.037 -56.435 1.00 89.81 219 VAL A C 1
ATOM 1718 O O . VAL A 1 219 ? 39.960 0.199 -57.219 1.00 89.81 219 VAL A O 1
ATOM 1721 N N . LYS A 1 220 ? 38.321 -1.103 -56.407 1.00 91.50 220 LYS A N 1
ATOM 1722 C CA . LYS A 1 220 ? 38.614 -2.232 -57.307 1.00 91.50 220 LYS A CA 1
ATOM 1723 C C . LYS A 1 220 ? 38.482 -1.848 -58.782 1.00 91.50 220 LYS A C 1
ATOM 1725 O O . LYS A 1 220 ? 39.333 -2.230 -59.582 1.00 91.50 220 LYS A O 1
ATOM 1730 N N . GLN A 1 221 ? 37.443 -1.097 -59.148 1.00 90.25 221 GLN A N 1
ATOM 1731 C CA . GLN A 1 221 ? 37.239 -0.634 -60.525 1.00 90.25 221 GLN A CA 1
ATOM 1732 C C . GLN A 1 221 ? 38.352 0.322 -60.973 1.00 90.25 221 GLN A C 1
ATOM 1734 O O . GLN A 1 221 ? 38.905 0.155 -62.060 1.00 90.25 221 GLN A O 1
ATOM 1739 N N . HIS A 1 222 ? 38.737 1.284 -60.132 1.00 88.00 222 HIS A N 1
ATOM 1740 C CA . HIS A 1 222 ? 39.827 2.209 -60.446 1.00 88.00 222 HIS A CA 1
ATOM 1741 C C . HIS A 1 222 ? 41.192 1.517 -60.504 1.00 88.00 222 HIS A C 1
ATOM 1743 O O . HIS A 1 222 ? 41.991 1.843 -61.380 1.00 88.00 222 HIS A O 1
ATOM 1749 N N . GLN A 1 223 ? 41.450 0.526 -59.645 1.00 86.88 223 GLN A N 1
ATOM 1750 C CA . GLN A 1 223 ? 42.653 -0.311 -59.720 1.00 86.88 223 GLN A CA 1
ATOM 1751 C C . GLN A 1 223 ? 42.716 -1.089 -61.044 1.00 86.88 223 GLN A C 1
ATOM 1753 O O . GLN A 1 223 ? 43.754 -1.092 -61.703 1.00 86.88 223 GLN A O 1
ATOM 1758 N N . GLN A 1 224 ? 41.604 -1.691 -61.483 1.00 89.12 224 GLN A N 1
ATOM 1759 C CA . GLN A 1 224 ? 41.522 -2.364 -62.788 1.00 89.12 224 GLN A CA 1
ATOM 1760 C C . GLN A 1 224 ? 41.746 -1.388 -63.953 1.00 89.12 224 GLN A C 1
ATOM 1762 O O . GLN A 1 224 ? 42.483 -1.694 -64.889 1.00 89.12 224 GLN A O 1
ATOM 1767 N N . GLN A 1 225 ? 41.157 -0.192 -63.892 1.00 87.12 225 GLN A N 1
ATOM 1768 C CA . GLN A 1 225 ? 41.343 0.842 -64.911 1.00 87.12 225 GLN A CA 1
ATOM 1769 C C . GLN A 1 225 ? 42.792 1.352 -64.962 1.00 87.12 225 GLN A C 1
ATOM 1771 O O . GLN A 1 225 ? 43.332 1.556 -66.048 1.00 87.12 225 GLN A O 1
ATOM 1776 N N . ALA A 1 226 ? 43.439 1.524 -63.807 1.00 86.31 226 ALA A N 1
ATOM 1777 C CA . ALA A 1 226 ? 44.849 1.890 -63.725 1.00 86.31 226 ALA A CA 1
ATOM 1778 C C . ALA A 1 226 ? 45.746 0.822 -64.372 1.00 86.31 226 ALA A C 1
ATOM 1780 O O . ALA A 1 226 ? 46.626 1.175 -65.154 1.00 86.31 226 ALA A O 1
ATOM 1781 N N . GLN A 1 227 ? 45.474 -0.465 -64.121 1.00 86.88 227 GLN A N 1
ATOM 1782 C CA . GLN A 1 227 ? 46.196 -1.584 -64.741 1.00 86.88 227 GLN A CA 1
ATOM 1783 C C . GLN A 1 227 ? 46.038 -1.613 -66.269 1.00 86.88 227 GLN A C 1
ATOM 1785 O O . GLN A 1 227 ? 47.012 -1.855 -66.979 1.00 86.88 227 GLN A O 1
ATOM 1790 N N . LEU A 1 228 ? 44.834 -1.340 -66.788 1.00 87.44 228 LEU A N 1
ATOM 1791 C CA . LEU A 1 228 ? 44.592 -1.258 -68.234 1.00 87.44 228 LEU A CA 1
ATOM 1792 C C . LEU A 1 228 ? 45.376 -0.108 -68.876 1.00 87.44 228 LEU A C 1
ATOM 1794 O O . LEU A 1 228 ? 46.068 -0.323 -69.867 1.00 87.44 228 LEU A O 1
ATOM 1798 N N . LEU A 1 229 ? 45.319 1.089 -68.284 1.00 85.62 229 LEU A N 1
ATOM 1799 C CA . LEU A 1 229 ? 46.040 2.265 -68.782 1.00 85.62 229 LEU A CA 1
ATOM 1800 C C . LEU A 1 229 ? 47.562 2.087 -68.716 1.00 85.62 229 LEU A C 1
ATOM 1802 O O . LEU A 1 229 ? 48.281 2.561 -69.596 1.00 85.62 229 LEU A O 1
ATOM 1806 N N . GLU A 1 230 ? 48.066 1.415 -67.681 1.00 84.56 230 GLU A N 1
ATOM 1807 C CA . GLU A 1 230 ? 49.484 1.081 -67.571 1.00 84.56 230 GLU A CA 1
ATOM 1808 C C . GLU A 1 230 ? 49.901 0.071 -68.646 1.00 84.56 230 GLU A C 1
ATOM 1810 O O . GLU A 1 230 ? 50.871 0.316 -69.360 1.00 84.56 230 GLU A O 1
ATOM 1815 N N . GLY A 1 231 ? 49.105 -0.981 -68.867 1.00 84.69 231 GLY A N 1
ATOM 1816 C CA . GLY A 1 231 ? 49.329 -1.936 -69.953 1.00 84.69 231 GLY A CA 1
ATOM 1817 C C . GLY A 1 231 ? 49.284 -1.299 -71.349 1.00 84.69 231 GLY A C 1
ATOM 1818 O O . GLY A 1 231 ? 50.105 -1.629 -72.204 1.00 84.69 231 GLY A O 1
ATOM 1819 N N . GLU A 1 232 ? 48.372 -0.353 -71.591 1.00 85.19 232 GLU A N 1
ATOM 1820 C CA . GLU A 1 232 ? 48.303 0.420 -72.841 1.00 85.19 232 GLU A CA 1
ATOM 1821 C C . GLU A 1 232 ? 49.520 1.332 -73.026 1.00 85.19 232 GLU A C 1
ATOM 1823 O O . GLU A 1 232 ? 50.091 1.386 -74.118 1.00 85.19 232 GLU A O 1
ATOM 1828 N N . ARG A 1 233 ? 49.963 2.017 -71.963 1.00 81.38 233 ARG A N 1
ATOM 1829 C CA . ARG A 1 233 ? 51.175 2.848 -71.988 1.00 81.38 233 ARG A CA 1
ATOM 1830 C C . ARG A 1 233 ? 52.416 2.007 -72.279 1.00 81.38 233 ARG A C 1
ATOM 1832 O O . ARG A 1 233 ? 53.265 2.417 -73.073 1.00 81.38 233 ARG A O 1
ATOM 1839 N N . ASP A 1 234 ? 52.529 0.848 -71.647 1.00 82.44 234 ASP A N 1
ATOM 1840 C CA . ASP A 1 234 ? 53.664 -0.057 -71.817 1.00 82.44 234 ASP A CA 1
ATOM 1841 C C . ASP A 1 234 ? 53.696 -0.640 -73.242 1.00 82.44 234 ASP A C 1
ATOM 1843 O O . ASP A 1 234 ? 54.760 -0.768 -73.849 1.00 82.44 234 ASP A O 1
ATOM 1847 N N . ARG A 1 235 ? 52.525 -0.884 -73.842 1.00 80.50 235 ARG A N 1
ATOM 1848 C CA . ARG A 1 235 ? 52.391 -1.291 -75.249 1.00 80.50 235 ARG A CA 1
ATOM 1849 C C . ARG A 1 235 ? 52.758 -0.168 -76.222 1.00 80.50 235 ARG A C 1
ATOM 1851 O O . ARG A 1 235 ? 53.554 -0.390 -77.128 1.00 80.50 235 ARG A O 1
ATOM 1858 N N . ALA A 1 236 ? 52.268 1.049 -75.991 1.00 76.44 236 ALA A N 1
ATOM 1859 C CA . ALA A 1 236 ? 52.599 2.218 -76.808 1.00 76.44 236 ALA A CA 1
ATOM 1860 C C . ALA A 1 236 ? 54.093 2.584 -76.732 1.00 76.44 236 ALA A C 1
ATOM 1862 O O . ALA A 1 236 ? 54.696 2.991 -77.721 1.00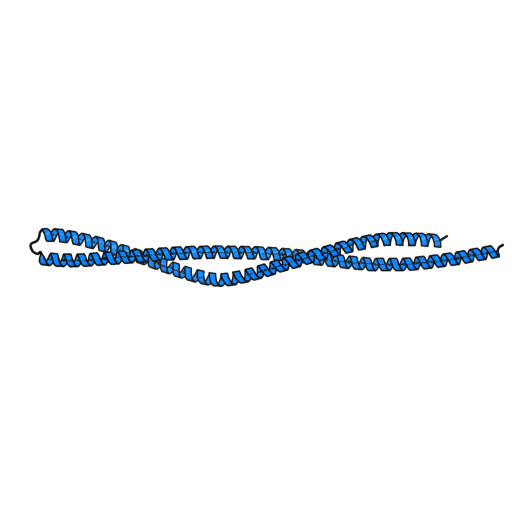 76.44 236 ALA A O 1
ATOM 1863 N N . THR A 1 237 ? 54.727 2.416 -75.568 1.00 76.94 237 THR A N 1
ATOM 1864 C CA . THR A 1 237 ? 56.180 2.612 -75.428 1.00 76.94 237 THR A CA 1
ATOM 1865 C C . THR A 1 237 ? 57.000 1.489 -76.058 1.00 76.94 237 THR A C 1
ATOM 1867 O O . THR A 1 237 ? 58.118 1.755 -76.495 1.00 76.94 237 THR A O 1
ATOM 1870 N 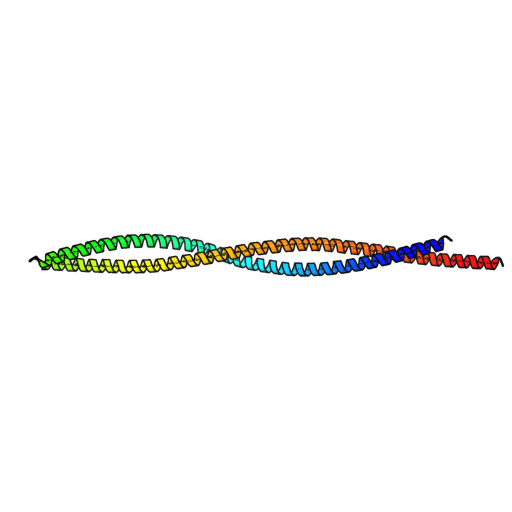N . ALA A 1 238 ? 56.467 0.268 -76.150 1.00 74.62 238 ALA A N 1
ATOM 1871 C CA . ALA A 1 238 ? 57.081 -0.815 -76.913 1.00 74.62 238 ALA A CA 1
ATOM 1872 C C . ALA A 1 238 ? 56.964 -0.607 -78.435 1.00 74.62 238 ALA A C 1
ATOM 1874 O O . ALA A 1 238 ? 57.899 -0.941 -79.148 1.00 74.62 238 ALA A O 1
ATOM 1875 N N . GLU A 1 239 ? 55.867 -0.024 -78.927 1.00 76.06 239 GLU A N 1
ATOM 1876 C CA . GLU A 1 239 ? 55.660 0.287 -80.355 1.00 76.06 239 GLU A CA 1
ATOM 1877 C C . GLU A 1 239 ? 56.473 1.503 -80.847 1.00 76.06 239 GLU A C 1
ATOM 1879 O O . GLU A 1 239 ? 56.705 1.646 -82.045 1.00 76.06 239 GLU A O 1
ATOM 1884 N N . MET A 1 240 ? 56.926 2.376 -79.938 1.00 67.31 240 MET A N 1
ATOM 1885 C CA . MET A 1 240 ? 57.802 3.521 -80.244 1.00 67.31 240 MET A CA 1
ATOM 1886 C C . MET A 1 240 ? 59.310 3.201 -80.192 1.00 67.31 240 MET A C 1
ATOM 1888 O O . MET A 1 240 ? 60.122 4.101 -80.421 1.00 67.31 240 MET A O 1
ATOM 1892 N N . ARG A 1 241 ? 59.694 1.965 -79.855 1.00 58.19 241 ARG A N 1
ATOM 1893 C CA . ARG A 1 241 ? 61.087 1.485 -79.838 1.00 58.19 241 ARG A CA 1
ATOM 1894 C C . ARG A 1 241 ? 61.375 0.615 -81.052 1.00 58.19 241 ARG A C 1
ATOM 1896 O O . ARG A 1 241 ? 62.514 0.722 -81.554 1.00 58.19 241 ARG A O 1
#

Mean predicted aligned error: 11.57 Å

Solvent-accessible surface area (backbone atoms only — not comparable to full-atom values): 12733 Å² total; per-residue (Å²): 124,68,66,62,60,51,44,55,50,50,52,52,52,47,51,56,49,52,54,52,49,53,51,51,52,54,50,46,54,51,45,52,53,53,50,52,54,51,49,53,53,47,53,52,51,48,52,52,47,53,52,47,51,52,51,49,51,52,49,48,60,48,46,55,57,48,50,56,46,48,56,52,51,54,52,51,49,53,51,51,51,51,52,46,56,49,52,53,52,52,45,56,50,46,54,50,52,46,52,53,47,52,53,51,49,53,54,48,54,62,43,53,79,74,48,91,62,48,71,67,50,51,53,52,49,52,53,50,51,52,53,45,52,53,46,51,53,50,48,53,51,51,54,53,52,48,53,55,49,52,53,51,51,52,52,53,49,53,54,51,52,55,50,52,53,52,53,53,55,50,53,54,49,54,54,51,46,52,53,54,52,52,50,50,52,53,52,50,55,52,46,55,53,49,50,53,50,44,52,52,48,50,50,52,50,53,53,52,52,50,53,48,52,52,51,55,51,51,47,53,51,51,53,53,51,50,53,50,54,48,53,50,50,55,50,55,57,59,75,74,106

Nearest PDB structures (foldseek):
  8wjo-assembly1_B  TM=2.942E-01  e=1.373E-03  Saccharomyces cerevisiae S288C
  8i21-assembly1_A  TM=5.690E-01  e=1.080E-01  Saccharomyces cerevisiae S288C
  3vkg-assembly2_A  TM=3.812E-01  e=4.143E-02  Dictyostelium discoideum
  6ixf-assembly1_A  TM=2.365E-01  e=5.778E-03  Homo sapiens
  6djl-assembly1_C  TM=2.363E-01  e=2.706E-02  Homo sapiens

Radius of gyration: 51.73 Å; Cα contacts (8 Å, |Δi|>4): 93; chains: 1; bounding box: 103×21×158 Å